Protein AF-C8VLV1-F1 (afdb_monomer_lite)

Organism: Emericella nidulans (strain FGSC A4 / ATCC 38163 / CBS 112.46 / NRRL 194 / M139) (NCBI:txid227321)

InterPro domains:
  IPR006329 AMP deaminase [PF19326] (8-286)
  IPR006329 AMP deaminase [PTHR11359] (10-286)
  IPR032466 Metal-dependent hydrolase [SSF51556] (6-286)

Foldseek 3Di:
DDPPVVVVVVVVVVVVLVVLVVVLVVVVVVVCVLVLVDPVSPLVPDPPDDDPPDDADDPDDPCPPVVVVPDDPPDPQPHDDDPDDPCPSDDVVVCPPPDDDAQKDWDQDPQRDIFIDRHPVVVVVVNGPGDDDGPVRVVVSVVSVVCSCPPPVSVVVVVVVVVVVVVVVVVVCVVCVVVVVVVCVVDPQPDPVNDDDDDPDDDPLLPDDLVRVLVVLLVCCVPFQQCFQDQDPNDTDGNVRVCVVVVHDNVNDDSVQQQLDDDPVCVVPVVVNVCSSCGNSDVSSD

Radius of gyration: 29.31 Å; chains: 1; bounding box: 76×67×79 Å

Sequence (286 aa):
MNLNSDGDTVTSELNAICRKIRDLLGLRANYIQLSLQTLEDNPINRPEWRIYPPPPEPAWGDDKETARMNEDPGTDQRRRKMGENIGEDFHLEECMPLPGESDWVFKLDESSVYQVYKNSSDVDREEPVVKIPSLRDFYMDLDAVIDVSTDGPAKSFSFKRLSYLEGKFQLYSLLNEYQEIADSKKVPHRDFYNVRKVDTHVHHSACMNQKHLLRFIKSKMKKSPDEVVLFRDGKHLTLREVFESINLTAYDLSIDTLDMHAHTDSFHRFDKFNLKYNPVGESRLR

pLDDT: mean 81.28, std 14.35, range [39.62, 98.25]

Structure (mmCIF, N/CA/C/O backbone):
data_AF-C8VLV1-F1
#
_entry.id   AF-C8VLV1-F1
#
loop_
_atom_site.group_PDB
_atom_site.id
_atom_site.type_symbol
_atom_site.label_atom_id
_atom_site.label_alt_id
_atom_site.label_comp_id
_atom_site.label_asym_id
_atom_site.label_entity_id
_atom_site.label_seq_id
_atom_site.pdbx_PDB_ins_code
_atom_site.Cartn_x
_atom_site.Cartn_y
_atom_site.Cartn_z
_atom_site.occupancy
_atom_site.B_iso_or_equiv
_atom_site.auth_seq_id
_atom_site.auth_comp_id
_atom_site.auth_asym_id
_atom_site.auth_atom_id
_atom_site.pdbx_PDB_model_num
ATOM 1 N N . MET A 1 1 ? 36.900 11.031 -39.624 1.00 39.62 1 MET A N 1
ATOM 2 C CA . MET A 1 1 ? 36.924 10.244 -38.372 1.00 39.62 1 MET A CA 1
ATOM 3 C C . MET A 1 1 ? 35.488 10.044 -37.923 1.00 39.62 1 MET A C 1
ATOM 5 O O . MET A 1 1 ? 34.710 10.985 -38.002 1.00 39.62 1 MET A O 1
ATOM 9 N N . ASN A 1 2 ? 35.150 8.797 -37.604 1.00 41.59 2 ASN A N 1
ATOM 10 C CA . ASN A 1 2 ? 33.810 8.244 -37.390 1.00 41.59 2 ASN A CA 1
ATOM 11 C C . ASN A 1 2 ? 32.967 9.017 -36.362 1.00 41.59 2 ASN A C 1
ATOM 13 O O . ASN A 1 2 ? 33.210 8.886 -35.171 1.00 41.59 2 ASN A O 1
ATOM 17 N N . LEU A 1 3 ? 31.956 9.766 -36.811 1.00 47.75 3 LEU A N 1
ATOM 18 C CA . LEU A 1 3 ? 30.898 10.309 -35.938 1.00 47.75 3 LEU A CA 1
ATOM 19 C C . LEU A 1 3 ? 29.549 9.593 -36.127 1.00 47.75 3 LEU A C 1
ATOM 21 O O . LEU A 1 3 ? 28.717 9.624 -35.230 1.00 47.75 3 LEU A O 1
ATOM 25 N N . ASN A 1 4 ? 29.342 8.902 -37.255 1.00 50.69 4 ASN A N 1
ATOM 26 C CA . ASN A 1 4 ? 28.064 8.239 -37.543 1.00 50.69 4 ASN A CA 1
ATOM 27 C C . ASN A 1 4 ? 27.950 6.830 -36.946 1.00 50.69 4 ASN A C 1
ATOM 29 O O . ASN A 1 4 ? 26.845 6.410 -36.633 1.00 50.69 4 ASN A O 1
ATOM 33 N N . SER A 1 5 ? 29.057 6.103 -36.749 1.00 55.25 5 SER A N 1
ATOM 34 C CA . SER A 1 5 ? 28.986 4.740 -36.199 1.00 55.25 5 SER A CA 1
ATOM 35 C C . SER A 1 5 ? 28.640 4.716 -34.709 1.00 55.25 5 SER A C 1
ATOM 37 O O . SER A 1 5 ? 27.999 3.774 -34.268 1.00 55.25 5 SER A O 1
ATOM 39 N N . ASP A 1 6 ? 29.047 5.743 -33.954 1.00 56.00 6 ASP A N 1
ATOM 40 C CA . ASP A 1 6 ? 28.870 5.821 -32.495 1.00 56.00 6 ASP A CA 1
ATOM 41 C C . ASP A 1 6 ? 27.433 6.200 -32.091 1.00 56.00 6 ASP A C 1
ATOM 43 O O . ASP A 1 6 ? 26.919 5.755 -31.066 1.00 56.00 6 ASP A O 1
ATOM 47 N N . GLY A 1 7 ? 26.749 6.999 -32.919 1.00 61.22 7 GLY A N 1
ATOM 48 C CA . GLY A 1 7 ? 25.343 7.355 -32.705 1.00 61.22 7 GLY A CA 1
ATOM 49 C C . GLY A 1 7 ? 24.397 6.164 -32.880 1.00 61.22 7 GLY A C 1
ATOM 50 O O . GLY A 1 7 ? 23.436 6.020 -32.119 1.00 61.22 7 GLY A O 1
ATOM 51 N N . ASP A 1 8 ? 24.696 5.279 -33.832 1.00 65.50 8 ASP A N 1
ATOM 52 C CA . ASP A 1 8 ? 23.902 4.076 -34.095 1.00 65.50 8 ASP A CA 1
ATOM 53 C C . ASP A 1 8 ? 24.071 3.024 -32.990 1.00 65.50 8 ASP A C 1
ATOM 55 O O . ASP A 1 8 ? 23.078 2.436 -32.549 1.00 65.50 8 ASP A O 1
ATOM 59 N N . THR A 1 9 ? 25.286 2.832 -32.460 1.00 66.75 9 THR A N 1
ATOM 60 C CA . THR A 1 9 ? 25.532 1.944 -31.309 1.00 66.75 9 THR A CA 1
ATOM 61 C C . THR A 1 9 ? 24.824 2.439 -30.055 1.00 66.75 9 THR A C 1
ATOM 63 O O . THR A 1 9 ? 24.077 1.669 -29.450 1.00 66.75 9 THR A O 1
ATOM 66 N N . VAL A 1 10 ? 24.944 3.725 -29.709 1.00 71.31 10 VAL A N 1
ATOM 67 C CA . VAL A 1 10 ? 24.242 4.309 -28.548 1.00 71.31 10 VAL A CA 1
ATOM 68 C C . VAL A 1 10 ? 22.723 4.168 -28.689 1.00 71.31 10 VAL A C 1
ATOM 70 O O . VAL A 1 10 ? 22.030 3.797 -27.740 1.00 71.31 10 VAL A O 1
ATOM 73 N N . THR A 1 11 ? 22.184 4.400 -29.887 1.00 79.44 11 THR A N 1
ATOM 74 C CA . THR A 1 11 ? 20.747 4.243 -30.152 1.00 79.44 11 THR A CA 1
ATOM 75 C C . THR A 1 11 ? 20.313 2.776 -30.057 1.00 79.44 11 THR A C 1
ATOM 77 O O . THR A 1 11 ? 19.218 2.480 -29.574 1.00 79.44 11 THR A O 1
ATOM 80 N N . SER A 1 12 ? 21.164 1.834 -30.468 1.00 82.69 12 SER A N 1
ATOM 81 C CA . SER A 1 12 ? 20.889 0.397 -30.362 1.00 82.69 12 SER A CA 1
ATOM 82 C C . SER A 1 12 ? 20.871 -0.103 -28.910 1.00 82.69 12 SER A C 1
ATOM 84 O O . SER A 1 12 ? 19.948 -0.827 -28.531 1.00 82.69 12 SER A O 1
ATOM 86 N N . GLU A 1 13 ? 21.806 0.354 -28.071 1.00 83.62 13 GLU A N 1
ATOM 87 C CA . GLU A 1 13 ? 21.867 0.016 -26.644 1.00 83.62 13 GLU A CA 1
ATOM 88 C C . GLU A 1 13 ? 20.659 0.575 -25.886 1.00 83.62 13 GLU A C 1
ATOM 90 O O . GLU A 1 13 ? 20.007 -0.135 -25.118 1.00 83.62 13 GLU A O 1
ATOM 95 N N . LEU A 1 14 ? 20.289 1.828 -26.163 1.00 87.44 14 LEU A N 1
ATOM 96 C CA . LEU A 1 14 ? 19.094 2.448 -25.590 1.00 87.44 14 LEU A CA 1
ATOM 97 C C . LEU A 1 14 ? 17.817 1.713 -25.997 1.00 87.44 14 LEU A C 1
ATOM 99 O O . LEU A 1 14 ? 16.938 1.490 -25.162 1.00 87.44 14 LEU A O 1
ATOM 103 N N . ASN A 1 15 ? 17.718 1.295 -27.260 1.00 90.44 15 ASN A N 1
ATOM 104 C CA . ASN A 1 15 ? 16.594 0.495 -27.733 1.00 90.44 15 ASN A CA 1
ATOM 105 C C . ASN A 1 15 ? 16.522 -0.859 -27.020 1.00 90.44 15 ASN A C 1
ATOM 107 O O . ASN A 1 15 ? 15.424 -1.299 -26.682 1.00 90.44 15 ASN A O 1
ATOM 111 N N . ALA A 1 16 ? 17.661 -1.504 -26.758 1.00 90.88 16 ALA A N 1
ATOM 112 C CA . ALA A 1 16 ? 17.704 -2.751 -26.002 1.00 90.88 16 ALA A CA 1
ATOM 113 C C . ALA A 1 16 ? 17.211 -2.553 -24.558 1.00 90.88 16 ALA A C 1
ATOM 115 O O . ALA A 1 16 ? 16.345 -3.300 -24.105 1.00 90.88 16 ALA A O 1
ATOM 116 N N . ILE A 1 17 ? 17.677 -1.506 -23.868 1.00 91.62 17 ILE A N 1
ATOM 117 C CA . ILE A 1 17 ? 17.224 -1.166 -22.507 1.00 91.62 17 ILE A CA 1
ATOM 118 C C . ILE A 1 17 ? 15.715 -0.880 -22.490 1.00 91.62 17 ILE A C 1
ATOM 120 O O . ILE A 1 17 ? 14.987 -1.415 -21.656 1.00 91.62 17 ILE A O 1
ATOM 124 N N . CYS A 1 18 ? 15.215 -0.078 -23.435 1.00 92.19 18 CYS A N 1
ATOM 125 C CA . CYS A 1 18 ? 13.791 0.254 -23.514 1.00 92.19 18 CYS A CA 1
ATOM 126 C C . CYS A 1 18 ? 12.910 -0.975 -23.774 1.00 92.19 18 CYS A C 1
ATOM 128 O O . CYS A 1 18 ? 11.802 -1.043 -23.242 1.00 92.19 18 CYS A O 1
ATOM 130 N N . ARG A 1 19 ? 13.381 -1.939 -24.579 1.00 93.75 19 ARG A N 1
ATOM 131 C CA . ARG A 1 19 ? 12.672 -3.210 -24.801 1.00 93.75 19 ARG A CA 1
ATOM 132 C C . ARG A 1 19 ? 12.595 -4.024 -23.514 1.00 93.75 19 ARG A C 1
ATOM 134 O O . ARG A 1 19 ? 11.486 -4.329 -23.101 1.00 93.75 19 ARG A O 1
ATOM 141 N N . LYS A 1 20 ? 13.721 -4.229 -22.817 1.00 93.31 20 LYS A N 1
ATOM 142 C CA . LYS A 1 20 ? 13.748 -4.924 -21.515 1.00 93.31 20 LYS A CA 1
ATOM 143 C C . LYS A 1 20 ? 12.740 -4.323 -20.524 1.00 93.31 20 LYS A C 1
ATOM 145 O O . LYS A 1 20 ? 11.952 -5.044 -19.926 1.00 93.31 20 LYS A O 1
ATOM 150 N N . ILE A 1 21 ? 12.717 -2.993 -20.383 1.00 93.44 21 ILE A N 1
ATOM 151 C CA . ILE A 1 21 ? 11.770 -2.305 -19.484 1.00 93.44 21 ILE A CA 1
ATOM 152 C C . ILE A 1 21 ? 10.319 -2.511 -19.939 1.00 93.44 21 ILE A C 1
ATOM 154 O O . ILE A 1 21 ? 9.441 -2.726 -19.107 1.00 93.44 21 ILE A O 1
ATOM 158 N N . ARG A 1 22 ? 10.045 -2.450 -21.248 1.00 95.25 22 ARG A N 1
ATOM 159 C CA . ARG A 1 22 ? 8.702 -2.694 -21.792 1.00 95.25 22 ARG A CA 1
ATOM 160 C C . ARG A 1 22 ? 8.227 -4.114 -21.500 1.00 95.25 22 ARG A C 1
ATOM 162 O O . ARG A 1 22 ? 7.073 -4.279 -21.119 1.00 95.25 22 ARG A O 1
ATOM 169 N N . ASP A 1 23 ? 9.107 -5.096 -21.641 1.00 95.19 23 ASP A N 1
ATOM 170 C CA . ASP A 1 23 ? 8.789 -6.495 -21.371 1.00 95.19 23 ASP A CA 1
ATOM 171 C C . ASP A 1 23 ? 8.445 -6.686 -19.884 1.00 95.19 23 ASP A C 1
ATOM 173 O O . ASP A 1 23 ? 7.420 -7.285 -19.567 1.00 95.19 23 ASP A O 1
ATOM 177 N N . LEU A 1 24 ? 9.197 -6.056 -18.968 1.00 95.69 24 LEU A N 1
ATOM 178 C CA . LEU A 1 24 ? 8.873 -6.053 -17.533 1.00 95.69 24 LEU A CA 1
ATOM 179 C C . LEU A 1 24 ? 7.562 -5.326 -17.196 1.00 95.69 24 LEU A C 1
ATOM 181 O O . LEU A 1 24 ? 6.838 -5.731 -16.287 1.00 95.69 24 LEU A O 1
ATOM 185 N N . LEU A 1 25 ? 7.228 -4.248 -17.911 1.00 95.75 25 LEU A N 1
ATOM 186 C CA . LEU A 1 25 ? 5.934 -3.579 -17.749 1.00 95.75 25 LEU A CA 1
ATOM 187 C C . LEU A 1 25 ? 4.780 -4.470 -18.223 1.00 95.75 25 LEU A C 1
ATOM 189 O O . LEU A 1 25 ? 3.741 -4.505 -17.564 1.00 95.75 25 LEU A O 1
ATOM 193 N N . GLY A 1 26 ? 4.973 -5.203 -19.323 1.00 96.00 26 GLY A N 1
ATOM 194 C CA . GLY A 1 26 ? 4.025 -6.208 -19.804 1.00 96.00 26 GLY A CA 1
ATOM 195 C C . GLY A 1 26 ? 3.845 -7.341 -18.796 1.00 96.00 26 GLY A C 1
ATOM 196 O O . GLY A 1 26 ? 2.718 -7.683 -18.453 1.00 96.00 26 GLY A O 1
ATOM 197 N N . LEU A 1 27 ? 4.949 -7.840 -18.237 1.00 95.00 27 LEU A N 1
ATOM 198 C CA . LEU A 1 27 ? 4.942 -8.834 -17.168 1.00 95.00 27 LEU A CA 1
ATOM 199 C C . LEU A 1 27 ? 4.119 -8.353 -15.966 1.00 95.00 27 LEU A C 1
ATOM 201 O O . LEU A 1 27 ? 3.174 -9.021 -15.551 1.00 95.00 27 LEU A O 1
ATOM 205 N N . ARG A 1 28 ? 4.402 -7.148 -15.455 1.00 94.75 28 ARG A N 1
ATOM 206 C CA . ARG A 1 28 ? 3.633 -6.543 -14.357 1.00 94.75 28 ARG A CA 1
ATOM 207 C C . ARG A 1 28 ? 2.145 -6.430 -14.697 1.00 94.75 28 ARG A C 1
ATOM 209 O O . ARG A 1 28 ? 1.310 -6.722 -13.844 1.00 94.75 28 ARG A O 1
ATOM 216 N N . ALA A 1 29 ? 1.809 -5.988 -15.908 1.00 93.94 29 ALA A N 1
ATOM 217 C CA . ALA A 1 29 ? 0.422 -5.850 -16.341 1.00 93.94 29 ALA A CA 1
ATOM 218 C C . ALA A 1 29 ? -0.308 -7.202 -16.344 1.00 93.94 29 ALA A C 1
ATOM 220 O O . ALA A 1 29 ? -1.422 -7.278 -15.832 1.00 93.94 29 ALA A O 1
ATOM 221 N N . ASN A 1 30 ? 0.345 -8.267 -16.819 1.00 92.94 30 ASN A N 1
ATOM 222 C CA . ASN A 1 30 ? -0.218 -9.617 -16.822 1.00 92.94 30 ASN A CA 1
ATOM 223 C C . ASN A 1 30 ? -0.549 -10.101 -15.402 1.00 92.94 30 ASN A C 1
ATOM 225 O O . ASN A 1 30 ? -1.653 -10.583 -15.169 1.00 92.94 30 ASN A O 1
ATOM 229 N N . TYR A 1 31 ? 0.361 -9.926 -14.435 1.00 93.50 31 TYR A N 1
ATOM 230 C CA . TYR A 1 31 ? 0.108 -10.314 -13.037 1.00 93.50 31 TYR A CA 1
ATOM 231 C C . TYR A 1 31 ? -1.008 -9.486 -12.381 1.00 93.50 31 TYR A C 1
ATOM 233 O O . TYR A 1 31 ? -1.834 -10.028 -11.645 1.00 93.50 31 TYR A O 1
ATOM 241 N N . ILE A 1 32 ? -1.068 -8.179 -12.654 1.00 92.94 32 ILE A N 1
ATOM 242 C CA . ILE A 1 32 ? -2.132 -7.298 -12.140 1.00 92.94 32 ILE A CA 1
ATOM 243 C C . ILE A 1 32 ? -3.491 -7.698 -12.711 1.00 92.94 32 ILE A C 1
ATOM 245 O O . ILE A 1 32 ? -4.468 -7.766 -11.972 1.00 92.94 32 ILE A O 1
ATOM 249 N N . GLN A 1 33 ? -3.553 -7.994 -14.009 1.00 91.31 33 GLN A N 1
ATOM 250 C CA . GLN A 1 33 ? -4.780 -8.436 -14.660 1.00 91.31 33 GLN A CA 1
ATOM 251 C C . GLN A 1 33 ? -5.226 -9.807 -14.141 1.00 91.31 33 GLN A C 1
ATOM 253 O O . GLN A 1 33 ? -6.401 -10.002 -13.851 1.00 91.31 33 GLN A O 1
ATOM 258 N N . LEU A 1 34 ? -4.289 -10.743 -13.974 1.00 90.75 34 LEU A N 1
ATOM 259 C CA . LEU A 1 34 ? -4.575 -12.071 -13.435 1.00 90.75 34 LEU A CA 1
ATOM 260 C C . LEU A 1 34 ? -5.144 -12.009 -12.009 1.00 90.75 34 LEU A C 1
ATOM 262 O O . LEU A 1 34 ? -6.037 -12.776 -11.664 1.00 90.75 34 LEU A O 1
ATOM 266 N N . SER A 1 35 ? -4.629 -11.093 -11.187 1.00 89.56 35 SER A N 1
ATOM 267 C CA . SER A 1 35 ? -5.062 -10.900 -9.797 1.00 89.56 35 SER A CA 1
ATOM 268 C C . SER A 1 35 ? -6.255 -9.951 -9.639 1.00 89.56 35 SER A C 1
ATOM 270 O O . SER A 1 35 ? -6.624 -9.642 -8.507 1.00 89.56 35 SER A O 1
ATOM 272 N N . LEU A 1 36 ? -6.864 -9.508 -10.748 1.00 88.88 36 LEU A N 1
ATOM 273 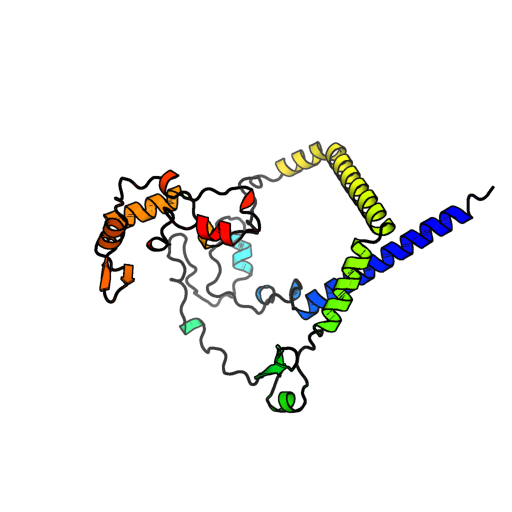C CA . LEU A 1 36 ? -8.004 -8.586 -10.767 1.00 88.88 36 LEU A CA 1
ATOM 274 C C . LEU A 1 36 ? -7.736 -7.283 -9.990 1.00 88.88 36 LEU A C 1
ATOM 276 O O . LEU A 1 36 ? -8.581 -6.777 -9.253 1.00 88.88 36 LEU A O 1
ATOM 280 N N . GLN A 1 37 ? -6.519 -6.753 -10.122 1.00 88.50 37 GLN A N 1
ATOM 281 C CA . GLN A 1 37 ? -6.080 -5.513 -9.476 1.00 88.50 37 GLN A CA 1
ATOM 282 C C . GLN A 1 37 ? -6.138 -4.306 -10.424 1.00 88.50 37 GLN A C 1
ATOM 284 O O . GLN A 1 37 ? -5.479 -3.289 -10.180 1.00 88.50 37 GLN A O 1
ATOM 289 N N . THR A 1 38 ? -6.882 -4.398 -11.530 1.00 86.94 38 THR A N 1
ATOM 290 C CA . THR A 1 38 ? -7.099 -3.244 -12.407 1.00 86.94 38 THR A CA 1
ATOM 291 C C . THR A 1 38 ? -8.186 -2.327 -11.841 1.00 86.94 38 THR A C 1
ATOM 293 O O . THR A 1 38 ? -8.955 -2.699 -10.955 1.00 86.94 38 THR A O 1
ATOM 296 N N . LEU A 1 39 ? -8.249 -1.091 -12.344 1.00 80.62 39 LEU A N 1
ATOM 297 C CA . LEU A 1 39 ? -9.235 -0.106 -11.889 1.00 80.62 39 LEU A CA 1
ATOM 298 C C . LEU A 1 39 ? -10.683 -0.575 -12.132 1.00 80.62 39 LEU A C 1
ATOM 300 O O . LEU A 1 39 ? -11.563 -0.289 -11.322 1.00 80.62 39 LEU A O 1
ATOM 304 N N . GLU A 1 40 ? -10.909 -1.319 -13.214 1.00 83.00 40 GLU A N 1
ATOM 305 C CA . GLU A 1 40 ? -12.233 -1.784 -13.652 1.00 83.00 40 GLU A CA 1
ATOM 306 C C . GLU A 1 40 ? -12.698 -3.053 -12.921 1.00 83.00 40 GLU A C 1
ATOM 308 O O . GLU A 1 40 ? -13.884 -3.392 -12.928 1.00 83.00 40 GLU A O 1
ATOM 313 N N . ASP A 1 41 ? -11.775 -3.760 -12.266 1.00 85.62 41 ASP A N 1
ATOM 314 C CA . ASP A 1 41 ? -12.084 -5.008 -11.569 1.00 85.62 41 ASP A CA 1
ATOM 315 C C . ASP A 1 41 ? -12.779 -4.776 -10.229 1.00 85.62 41 ASP A C 1
ATOM 317 O O . ASP A 1 41 ? -13.472 -5.669 -9.739 1.00 85.62 41 ASP A O 1
ATOM 321 N N . ASN A 1 42 ? -12.626 -3.585 -9.639 1.00 83.88 42 ASN A N 1
ATOM 322 C CA . ASN A 1 42 ? -13.247 -3.264 -8.363 1.00 83.88 42 ASN A CA 1
ATOM 323 C C . ASN A 1 42 ? -14.780 -3.250 -8.517 1.00 83.88 42 ASN A C 1
ATOM 325 O O . ASN A 1 42 ? -15.309 -2.356 -9.185 1.00 83.88 42 ASN A O 1
ATOM 329 N N . PRO A 1 43 ? -15.517 -4.186 -7.884 1.00 82.12 43 PRO A N 1
ATOM 330 C CA . PRO A 1 43 ? -16.960 -4.296 -8.067 1.00 82.12 43 PRO A CA 1
ATOM 331 C C . PRO A 1 43 ? -17.707 -3.010 -7.712 1.00 82.12 43 PRO A C 1
ATOM 333 O O . PRO A 1 43 ? -18.708 -2.715 -8.353 1.00 82.12 43 PRO A O 1
ATOM 336 N N . ILE A 1 44 ? -17.181 -2.204 -6.777 1.00 80.44 44 ILE A N 1
ATOM 337 C CA . ILE A 1 44 ? -17.772 -0.916 -6.379 1.00 80.44 44 ILE A CA 1
ATOM 338 C C . ILE A 1 44 ? -17.859 0.096 -7.528 1.00 80.44 44 ILE A C 1
ATOM 340 O O . ILE A 1 44 ? -18.685 1.001 -7.486 1.00 80.44 44 ILE A O 1
ATOM 344 N N . ASN A 1 45 ? -17.003 -0.042 -8.544 1.00 80.38 45 ASN A N 1
ATOM 345 C CA . ASN A 1 45 ? -16.972 0.858 -9.692 1.00 80.38 45 ASN A CA 1
ATOM 346 C C . ASN A 1 45 ? -18.035 0.489 -10.738 1.00 80.38 45 ASN A C 1
ATOM 348 O O . ASN A 1 45 ? -18.244 1.240 -11.690 1.00 80.38 45 ASN A O 1
ATOM 352 N N . ARG A 1 46 ? -18.718 -0.655 -10.585 1.00 83.38 46 ARG A N 1
ATOM 353 C CA . ARG A 1 46 ? -19.785 -1.074 -11.496 1.00 83.38 46 ARG A CA 1
ATOM 354 C C . ARG A 1 46 ? -21.077 -0.331 -11.148 1.00 83.38 46 ARG A C 1
ATOM 356 O O . ARG A 1 46 ? -21.448 -0.300 -9.978 1.00 83.38 46 ARG A O 1
ATOM 363 N N . PRO A 1 47 ? -21.818 0.194 -12.140 1.00 80.31 47 PRO A N 1
ATOM 364 C CA . PRO A 1 47 ? -23.056 0.938 -11.888 1.00 80.31 47 PRO A CA 1
ATOM 365 C C . PRO A 1 47 ? -24.147 0.080 -11.230 1.00 80.31 47 PRO A C 1
ATOM 367 O O . PRO A 1 47 ? -25.023 0.604 -10.554 1.00 80.31 47 PRO A O 1
ATOM 370 N N . GLU A 1 48 ? -24.078 -1.240 -11.404 1.00 83.75 48 GLU A N 1
ATOM 371 C CA . GLU A 1 48 ? -25.007 -2.206 -10.810 1.00 83.75 48 GLU A CA 1
ATOM 372 C C . GLU A 1 48 ? -24.696 -2.513 -9.334 1.00 83.75 48 GLU A C 1
ATOM 374 O O . GLU A 1 48 ? -25.505 -3.132 -8.641 1.00 83.75 48 GLU A O 1
ATOM 379 N N . TRP A 1 49 ? -23.525 -2.106 -8.827 1.00 82.75 49 TRP A N 1
ATOM 380 C CA . TRP A 1 49 ? -23.121 -2.391 -7.456 1.00 82.75 49 TRP A CA 1
ATOM 381 C C . TRP A 1 49 ? -23.808 -1.446 -6.472 1.00 82.75 49 TRP A C 1
ATOM 383 O O . TRP A 1 49 ? -23.400 -0.302 -6.260 1.00 82.75 49 TRP A O 1
ATOM 393 N N . ARG A 1 50 ? -24.861 -1.944 -5.825 1.00 80.25 50 ARG A N 1
ATOM 394 C CA . ARG A 1 50 ? -25.599 -1.193 -4.810 1.00 80.25 50 ARG A CA 1
ATOM 395 C C . ARG A 1 50 ? -24.810 -1.132 -3.500 1.00 80.25 50 ARG A C 1
ATOM 397 O O . ARG A 1 50 ? -24.628 -2.142 -2.826 1.00 80.25 50 ARG A O 1
ATOM 404 N N . ILE A 1 51 ? -24.383 0.068 -3.108 1.00 82.56 51 ILE A N 1
ATOM 405 C CA . ILE A 1 51 ? -23.791 0.315 -1.786 1.00 82.56 51 ILE A CA 1
ATOM 406 C C . ILE A 1 51 ? -24.926 0.432 -0.762 1.00 82.56 51 ILE A C 1
ATOM 408 O O . ILE A 1 51 ? -25.737 1.355 -0.843 1.00 82.56 51 ILE A O 1
ATOM 412 N N . TYR A 1 52 ? -24.982 -0.504 0.187 1.00 80.62 52 TYR A N 1
ATOM 413 C CA . TYR A 1 52 ? -25.951 -0.509 1.282 1.00 80.62 52 TYR A CA 1
ATOM 414 C C . TYR A 1 52 ? -25.252 -0.729 2.638 1.00 80.62 52 TYR A C 1
ATOM 416 O O . TYR A 1 52 ? -24.430 -1.644 2.743 1.00 80.62 52 TYR A O 1
ATOM 424 N N . PRO A 1 53 ? -25.583 0.057 3.679 1.00 81.81 53 PRO A N 1
ATOM 425 C CA . PRO A 1 53 ? -26.424 1.259 3.647 1.00 81.81 53 PRO A CA 1
ATOM 426 C C . PRO A 1 53 ? -25.828 2.360 2.752 1.00 81.81 53 PRO A C 1
ATOM 428 O O . PRO A 1 53 ? -24.621 2.344 2.484 1.00 81.81 53 PRO A O 1
ATOM 431 N N . PRO A 1 54 ? -26.645 3.296 2.235 1.00 76.44 54 PRO A N 1
ATOM 432 C CA . PRO A 1 54 ? -26.132 4.379 1.406 1.00 76.44 54 PRO A CA 1
ATOM 433 C C . PRO A 1 54 ? -25.097 5.208 2.183 1.00 76.44 54 PRO A C 1
ATOM 435 O O . PRO A 1 54 ? -25.241 5.404 3.394 1.00 76.44 54 PRO A O 1
ATOM 438 N N . PRO A 1 55 ? -24.050 5.727 1.513 1.00 73.62 55 PRO A N 1
ATOM 439 C CA . PRO A 1 55 ? -23.066 6.565 2.180 1.00 73.62 55 PRO A CA 1
ATOM 440 C C . PRO A 1 55 ? -23.746 7.796 2.806 1.00 73.62 55 PRO A C 1
ATOM 442 O O . PRO A 1 55 ? -24.735 8.301 2.263 1.00 73.62 55 PRO A O 1
ATOM 445 N N . PRO A 1 56 ? -23.224 8.308 3.937 1.00 68.81 5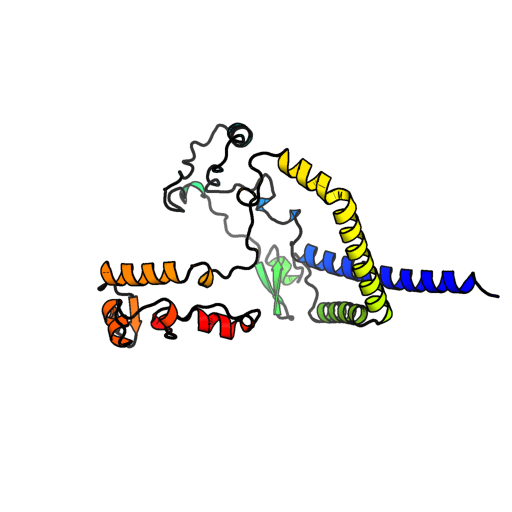6 PRO A N 1
ATOM 446 C CA . PRO A 1 56 ? -23.788 9.489 4.575 1.00 68.81 56 PRO A CA 1
ATOM 447 C C . PRO A 1 56 ? -23.724 10.687 3.628 1.00 68.81 56 PRO A C 1
ATOM 449 O O . PRO A 1 56 ? -22.811 10.786 2.801 1.00 68.81 56 PRO A O 1
ATOM 452 N N . GLU A 1 57 ? -24.663 11.622 3.789 1.00 67.31 57 GLU A N 1
ATOM 453 C CA . GLU A 1 57 ? -24.660 12.845 2.991 1.00 67.31 57 GLU A CA 1
ATOM 454 C C . GLU A 1 57 ? -23.297 13.545 3.105 1.00 67.31 57 GLU A C 1
ATOM 456 O O . GLU A 1 57 ? -22.786 13.739 4.219 1.00 67.31 57 GLU A O 1
ATOM 461 N N . PRO A 1 58 ? -22.676 13.923 1.972 1.00 64.81 58 PRO A N 1
ATOM 462 C CA . PRO A 1 58 ? -21.466 14.718 2.006 1.00 64.81 58 PRO A CA 1
ATOM 463 C C . PRO A 1 58 ? -21.700 15.970 2.855 1.00 64.81 58 PRO A C 1
ATOM 465 O O . PRO A 1 58 ? -22.638 16.726 2.625 1.00 64.81 58 PRO A O 1
ATOM 468 N N . ALA A 1 59 ? -20.816 16.225 3.820 1.00 56.22 59 ALA A N 1
ATOM 469 C CA . ALA A 1 59 ? -20.927 17.372 4.728 1.00 56.22 59 ALA A CA 1
ATOM 470 C C . ALA A 1 59 ? -20.757 18.753 4.044 1.00 56.22 59 ALA A C 1
ATOM 472 O O . ALA A 1 59 ? -20.734 19.774 4.726 1.00 56.22 59 ALA A O 1
ATOM 473 N N . TRP A 1 60 ? -20.630 18.798 2.714 1.00 63.44 60 TRP A N 1
ATOM 474 C CA . TRP A 1 60 ? -20.360 19.994 1.918 1.00 63.44 60 TRP A CA 1
ATOM 475 C C . TRP A 1 60 ? -21.445 20.137 0.834 1.00 63.44 60 TRP A C 1
ATOM 477 O O . TRP A 1 60 ? -21.628 19.216 0.043 1.00 63.44 60 TRP A O 1
ATOM 487 N N . GLY A 1 61 ? -22.164 21.265 0.803 1.00 48.41 61 GLY A N 1
ATOM 488 C CA . GLY A 1 61 ? -23.002 21.690 -0.338 1.00 48.41 61 GLY A CA 1
ATOM 489 C C . GLY A 1 61 ? -22.184 22.634 -1.225 1.00 48.41 61 GLY A C 1
ATOM 490 O O . GLY A 1 61 ? -21.381 23.386 -0.683 1.00 48.41 61 GLY A O 1
ATOM 491 N N . ASP A 1 62 ? -22.217 22.550 -2.556 1.00 47.84 62 ASP A N 1
ATOM 492 C CA . ASP A 1 62 ? -23.393 22.698 -3.434 1.00 47.84 62 ASP A CA 1
ATOM 493 C C . ASP A 1 62 ? -23.878 21.435 -4.182 1.00 47.84 62 ASP A C 1
ATOM 495 O O . ASP A 1 62 ? -24.866 21.489 -4.907 1.00 47.84 62 ASP A O 1
ATOM 499 N N . ASP A 1 63 ? -23.283 20.262 -3.949 1.00 48.25 63 ASP A N 1
ATOM 500 C CA . ASP A 1 63 ? -23.691 18.991 -4.586 1.00 48.25 63 ASP A CA 1
ATOM 501 C C . ASP A 1 63 ? -24.969 18.359 -3.981 1.00 48.25 63 ASP A C 1
ATOM 503 O O . ASP A 1 63 ? -25.225 17.159 -4.101 1.00 48.25 63 ASP A O 1
ATOM 507 N N . LYS A 1 64 ? -25.821 19.160 -3.324 1.00 49.94 64 LYS A N 1
ATOM 508 C CA . LYS A 1 64 ? -27.149 18.690 -2.886 1.00 49.94 64 LYS A CA 1
ATOM 509 C C . LYS A 1 64 ? -28.056 18.371 -4.075 1.00 49.94 64 LYS A C 1
ATOM 511 O O . LYS A 1 64 ? -28.977 17.578 -3.921 1.00 49.94 64 LYS A O 1
ATOM 516 N N . GLU A 1 65 ? -27.813 18.977 -5.236 1.00 47.53 65 GLU A N 1
ATOM 517 C CA . GLU A 1 65 ? -28.582 18.722 -6.460 1.00 47.53 65 GLU A CA 1
ATOM 518 C C . GLU A 1 65 ? -28.032 17.539 -7.268 1.00 47.53 65 GLU A C 1
ATOM 520 O O . GLU A 1 65 ? -28.805 16.695 -7.707 1.00 47.53 65 GLU A O 1
ATOM 525 N N . THR A 1 66 ? -26.712 17.390 -7.390 1.00 46.25 66 THR A N 1
ATOM 526 C CA . THR A 1 66 ? -26.062 1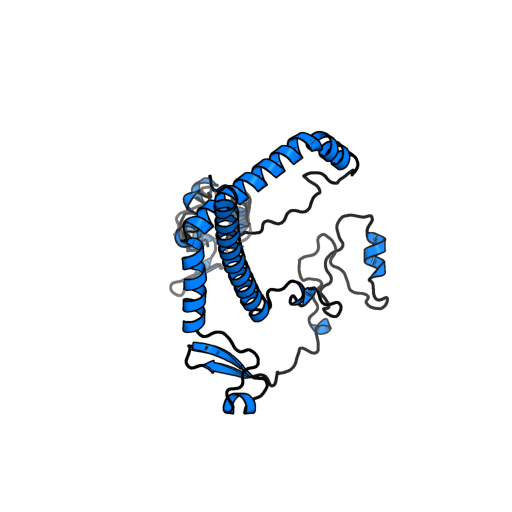6.247 -8.066 1.00 46.25 66 THR A CA 1
ATOM 527 C C . THR A 1 66 ? -26.237 14.937 -7.299 1.00 46.25 66 THR A C 1
ATOM 529 O O . THR A 1 66 ? -26.459 13.901 -7.924 1.00 46.25 66 THR A O 1
ATOM 532 N N . ALA A 1 67 ? -26.229 14.966 -5.960 1.00 46.53 67 ALA A N 1
ATOM 533 C CA . ALA A 1 67 ? -26.590 13.802 -5.148 1.00 46.53 67 ALA A CA 1
ATOM 534 C C . ALA A 1 67 ? -28.060 13.384 -5.341 1.00 46.53 67 ALA A C 1
ATOM 536 O O . ALA A 1 67 ? -28.347 12.193 -5.301 1.00 46.53 67 ALA A O 1
ATOM 537 N N . ARG A 1 68 ? -28.964 14.341 -5.615 1.00 46.56 68 ARG A N 1
ATOM 538 C CA . ARG A 1 68 ? -30.384 14.091 -5.933 1.00 46.56 68 ARG A CA 1
ATOM 539 C C . ARG A 1 68 ? -30.619 13.591 -7.360 1.00 46.56 68 ARG A C 1
ATOM 541 O O . ARG A 1 68 ? -31.597 12.899 -7.600 1.00 46.56 68 ARG A O 1
ATOM 548 N N . MET A 1 69 ? -29.750 13.920 -8.318 1.00 42.81 69 MET A N 1
ATOM 549 C CA . MET A 1 69 ? -29.914 13.492 -9.719 1.00 42.81 69 MET A CA 1
ATOM 550 C C . MET A 1 69 ? -29.615 12.005 -9.954 1.00 42.81 69 MET A C 1
ATOM 552 O O . MET A 1 69 ? -30.083 11.455 -10.945 1.00 42.81 69 MET A O 1
ATOM 556 N N . ASN A 1 70 ? -28.879 11.355 -9.047 1.00 45.00 70 ASN A N 1
ATOM 557 C CA . ASN A 1 70 ? -28.647 9.906 -9.061 1.00 45.00 70 ASN A CA 1
ATOM 558 C C . ASN A 1 70 ? -29.606 9.140 -8.125 1.00 45.00 70 ASN A C 1
ATOM 560 O O . ASN A 1 70 ? -29.373 7.965 -7.842 1.00 45.00 70 ASN A O 1
ATOM 564 N N . GLU A 1 71 ? -30.656 9.790 -7.607 1.00 45.03 71 GLU A N 1
ATOM 565 C CA . GLU A 1 71 ? -31.662 9.142 -6.761 1.00 45.03 71 GLU A CA 1
ATOM 566 C C . GLU A 1 71 ? -32.726 8.451 -7.618 1.00 45.03 71 GLU A C 1
ATOM 568 O O . GLU A 1 71 ? -33.421 9.083 -8.413 1.00 45.03 71 GLU A O 1
ATOM 573 N N . ASP A 1 72 ? -32.883 7.144 -7.411 1.00 44.28 72 ASP A N 1
ATOM 574 C CA . ASP A 1 72 ? -34.066 6.417 -7.855 1.00 44.28 72 ASP A CA 1
ATOM 575 C C . ASP A 1 72 ? -35.265 6.880 -6.988 1.00 44.28 72 ASP A C 1
ATOM 577 O O . ASP A 1 72 ? -35.160 6.830 -5.756 1.00 44.28 72 ASP A O 1
ATOM 581 N N . PRO A 1 73 ? -36.398 7.353 -7.550 1.00 40.41 73 PRO A N 1
ATOM 582 C CA . PRO A 1 73 ? -37.467 8.026 -6.790 1.00 40.41 73 PRO A CA 1
ATOM 583 C C . PRO A 1 73 ? -38.263 7.143 -5.807 1.00 40.41 73 PRO A C 1
ATOM 585 O O . PRO A 1 73 ? -39.318 7.562 -5.332 1.00 40.41 73 PRO A O 1
ATOM 588 N N . GLY A 1 74 ? -37.827 5.908 -5.545 1.00 45.19 74 GLY A N 1
ATOM 589 C CA . GLY A 1 74 ? -38.656 4.855 -4.952 1.00 45.19 74 GLY A CA 1
ATOM 590 C C . GLY A 1 74 ? -38.277 4.362 -3.555 1.00 45.19 74 GLY A C 1
ATOM 591 O O . GLY A 1 74 ? -39.058 3.610 -2.976 1.00 45.19 74 GLY A O 1
ATOM 592 N N . THR A 1 75 ? -37.127 4.733 -2.984 1.00 46.31 75 THR A N 1
ATOM 593 C CA . THR A 1 75 ? -36.679 4.147 -1.707 1.00 46.31 75 THR A CA 1
ATOM 594 C C . THR A 1 75 ? -36.553 5.188 -0.600 1.00 46.31 75 THR A C 1
ATOM 596 O O . THR A 1 75 ? -35.589 5.949 -0.560 1.00 46.31 75 THR A O 1
ATOM 599 N N . ASP A 1 76 ? -37.510 5.168 0.331 1.00 45.78 76 ASP A N 1
ATOM 600 C CA . ASP A 1 76 ? -37.549 5.919 1.598 1.00 45.78 76 ASP A CA 1
ATOM 601 C C . ASP A 1 76 ? -36.492 5.384 2.595 1.00 45.78 76 ASP A C 1
ATOM 603 O O . ASP A 1 76 ? -36.785 4.979 3.720 1.00 45.78 76 ASP A O 1
ATOM 607 N N . GLN A 1 77 ? -35.238 5.276 2.143 1.00 55.09 77 GLN A N 1
ATOM 608 C CA . GLN A 1 77 ? -34.135 4.753 2.942 1.00 55.09 77 GLN A CA 1
ATOM 609 C C . GLN A 1 77 ? -33.677 5.823 3.929 1.00 55.09 77 GLN A C 1
ATOM 611 O O . GLN A 1 77 ? -33.208 6.898 3.546 1.00 55.09 77 GLN A O 1
ATOM 616 N N . ARG A 1 78 ? -33.813 5.517 5.223 1.00 57.25 78 ARG A N 1
ATOM 617 C CA . ARG A 1 78 ? -33.332 6.340 6.336 1.00 57.25 78 ARG A CA 1
ATOM 618 C C . ARG A 1 78 ? -31.813 6.470 6.247 1.00 57.25 78 ARG A C 1
ATOM 620 O O . ARG A 1 78 ? -31.078 5.656 6.788 1.00 57.25 78 ARG A O 1
ATOM 627 N N . ARG A 1 79 ? -31.334 7.496 5.546 1.00 62.09 79 ARG A N 1
ATOM 628 C CA . ARG A 1 79 ? -29.909 7.839 5.515 1.00 62.09 79 ARG A CA 1
ATOM 629 C C . ARG A 1 79 ? -29.461 8.212 6.919 1.00 62.09 79 ARG A C 1
ATOM 631 O O . ARG A 1 79 ? -30.105 9.049 7.559 1.00 62.09 79 ARG A O 1
ATOM 638 N N . ARG A 1 80 ? -28.338 7.643 7.361 1.00 63.75 80 ARG A N 1
ATOM 639 C CA . ARG A 1 80 ? -27.741 7.980 8.652 1.00 63.75 80 ARG A CA 1
ATOM 640 C C . ARG A 1 80 ? -27.517 9.482 8.765 1.00 63.75 80 ARG A C 1
ATOM 642 O O . ARG A 1 80 ? -26.783 10.078 7.968 1.00 63.75 80 ARG A O 1
ATOM 649 N N . LYS A 1 81 ? -28.103 10.096 9.789 1.00 61.94 81 LYS A N 1
ATOM 650 C CA . LYS A 1 81 ? -27.860 11.503 10.110 1.00 61.94 81 LYS A CA 1
ATOM 651 C C . LYS A 1 81 ? -26.553 11.650 10.875 1.00 61.94 81 LYS A C 1
ATOM 653 O O . LYS A 1 81 ? -26.090 10.759 11.587 1.00 61.94 81 LYS A O 1
ATOM 658 N N . MET A 1 82 ? -25.939 12.821 10.745 1.00 55.44 82 MET A N 1
ATOM 659 C CA . MET A 1 82 ? -24.735 13.157 11.498 1.00 55.44 82 MET A CA 1
ATOM 660 C C . MET A 1 82 ? -25.045 13.126 13.007 1.00 55.44 82 MET A C 1
ATOM 662 O O . MET A 1 82 ? -25.793 13.966 13.497 1.00 55.44 82 MET A O 1
ATOM 666 N N . GLY A 1 83 ? -24.484 12.149 13.730 1.00 60.91 83 GLY A N 1
ATOM 667 C CA . GLY A 1 83 ? -24.708 11.944 15.170 1.00 60.91 83 GLY A CA 1
ATOM 668 C C . GLY A 1 83 ? -25.325 10.592 15.553 1.00 60.91 83 GLY A C 1
ATOM 669 O O . GLY A 1 83 ? -25.263 10.235 16.724 1.00 60.91 83 GLY A O 1
ATOM 670 N N . GLU A 1 84 ? -25.856 9.832 14.592 1.00 65.69 84 GLU A N 1
ATOM 671 C CA . GLU A 1 84 ? -26.336 8.453 14.796 1.00 65.69 84 GLU A CA 1
ATOM 672 C C . GLU A 1 84 ? -25.167 7.451 14.791 1.00 65.69 84 GLU A C 1
ATOM 674 O O . GLU A 1 84 ? -24.137 7.672 14.128 1.00 65.69 84 GLU A O 1
ATOM 679 N N . ASN A 1 85 ? -25.296 6.349 15.542 1.00 71.44 85 ASN A N 1
ATOM 680 C CA . ASN A 1 85 ? -24.225 5.351 15.608 1.00 71.44 85 ASN A CA 1
ATOM 681 C C . ASN A 1 85 ? -24.056 4.666 14.246 1.00 71.44 85 ASN A C 1
ATOM 683 O O . ASN A 1 85 ? -24.997 4.511 13.471 1.00 71.44 85 ASN A O 1
ATOM 687 N N . ILE A 1 86 ? -22.821 4.280 13.923 1.00 70.38 86 ILE A N 1
ATOM 688 C CA . ILE A 1 86 ? -22.531 3.556 12.680 1.00 70.38 86 ILE A CA 1
ATOM 689 C C . ILE A 1 86 ? -23.252 2.200 12.738 1.00 70.38 86 ILE A C 1
ATOM 691 O O . ILE A 1 86 ? -23.007 1.437 13.671 1.00 70.38 86 ILE A O 1
ATOM 695 N N . GLY A 1 87 ? -24.102 1.910 11.747 1.00 71.00 87 GLY A N 1
ATOM 696 C CA . GLY A 1 87 ? -24.818 0.637 11.620 1.00 71.00 87 GLY A CA 1
ATOM 697 C C . GLY A 1 87 ? -26.256 0.626 12.149 1.00 71.00 87 GLY A C 1
ATOM 698 O O . GLY A 1 87 ? -26.906 -0.407 12.049 1.00 71.00 87 GLY A O 1
ATOM 699 N N . GLU A 1 88 ? -26.780 1.737 12.684 1.00 77.88 88 GLU A N 1
ATOM 700 C CA . GLU A 1 88 ? -28.206 1.843 13.070 1.00 77.88 88 GLU A CA 1
ATOM 701 C C . GLU A 1 88 ? -29.156 1.863 11.860 1.00 77.88 88 GLU A C 1
ATOM 703 O O . GLU A 1 88 ? -30.329 1.519 11.983 1.00 77.88 88 GLU A O 1
ATOM 708 N N . ASP A 1 89 ? -28.636 2.248 10.696 1.00 78.25 89 ASP A N 1
ATOM 709 C CA . ASP A 1 89 ? -29.299 2.303 9.393 1.00 78.25 89 ASP A CA 1
ATOM 710 C C . ASP A 1 89 ? -29.178 0.998 8.590 1.00 78.25 89 ASP A C 1
ATOM 712 O O . ASP A 1 89 ? -29.643 0.917 7.454 1.00 78.25 89 ASP A O 1
ATOM 716 N N . PHE A 1 90 ? -28.545 -0.027 9.166 1.00 84.81 90 PHE A N 1
ATOM 717 C CA . PHE A 1 90 ? -28.439 -1.343 8.555 1.00 84.81 90 PHE A CA 1
ATOM 718 C C . PHE A 1 90 ? -29.595 -2.241 8.996 1.00 84.81 90 PHE A C 1
ATOM 720 O O . PHE A 1 90 ? -29.714 -2.608 10.168 1.00 84.81 90 PHE A O 1
ATOM 727 N N . HIS A 1 91 ? -30.407 -2.657 8.031 1.00 84.56 91 HIS A N 1
ATOM 728 C CA . HIS A 1 91 ? -31.470 -3.633 8.218 1.00 84.56 91 HIS A CA 1
ATOM 729 C C . HIS A 1 91 ? -31.161 -4.876 7.388 1.00 84.56 91 HIS A C 1
ATOM 731 O O . HIS A 1 91 ? -31.079 -4.826 6.161 1.00 84.56 91 HIS A O 1
ATOM 737 N N . LEU A 1 92 ? -30.972 -6.014 8.063 1.00 84.12 92 LEU A N 1
ATOM 738 C CA . LEU A 1 92 ? -30.626 -7.273 7.401 1.00 84.12 92 LEU A CA 1
ATOM 739 C C . LEU A 1 92 ? -31.733 -7.722 6.436 1.00 84.12 92 LEU A C 1
ATOM 741 O O . LEU A 1 92 ? -31.444 -8.351 5.421 1.00 84.12 92 LEU A O 1
ATOM 745 N N . GLU A 1 93 ? -32.985 -7.366 6.722 1.00 86.88 93 GLU A N 1
ATOM 746 C CA . GLU A 1 93 ? -34.152 -7.667 5.895 1.00 86.88 93 GLU A CA 1
ATOM 747 C C . GLU A 1 93 ? -34.058 -7.048 4.492 1.00 86.88 93 GLU A C 1
A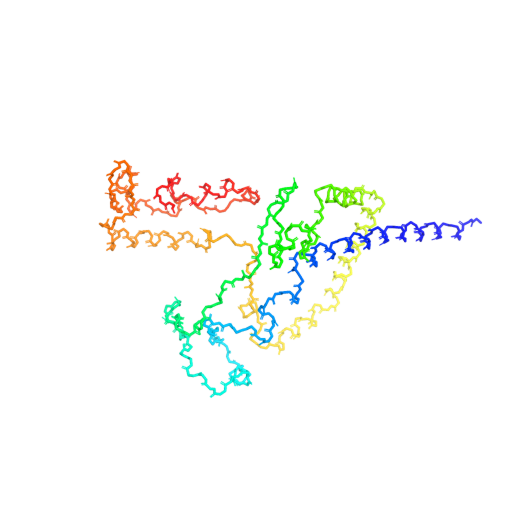TOM 749 O O . GLU A 1 93 ? -34.557 -7.640 3.537 1.00 86.88 93 GLU A O 1
ATOM 754 N N . GLU A 1 94 ? -33.382 -5.902 4.340 1.00 83.69 94 GLU A N 1
ATOM 755 C CA . GLU A 1 94 ? -33.163 -5.251 3.038 1.00 83.69 94 GLU A CA 1
ATOM 756 C C . GLU A 1 94 ? -32.092 -5.953 2.187 1.00 83.69 94 GLU A C 1
ATOM 758 O O . GLU A 1 94 ? -32.031 -5.743 0.975 1.00 83.69 94 GLU A O 1
ATOM 763 N N . CYS A 1 95 ? -31.271 -6.807 2.803 1.00 83.06 95 CYS A N 1
ATOM 764 C CA . CYS A 1 95 ? -30.257 -7.617 2.126 1.00 83.06 95 CYS A CA 1
ATOM 765 C C . CYS A 1 95 ? -30.790 -8.990 1.678 1.00 83.06 95 CYS A C 1
ATOM 767 O O . CYS A 1 95 ? -30.026 -9.796 1.147 1.00 83.06 95 CYS A O 1
ATOM 769 N N . MET A 1 96 ? -32.071 -9.286 1.918 1.00 83.75 96 MET A N 1
ATOM 770 C CA . MET A 1 96 ? -32.679 -10.570 1.572 1.00 83.75 96 MET A CA 1
ATOM 771 C C . MET A 1 96 ? -33.259 -10.560 0.142 1.00 83.75 96 MET A C 1
ATOM 773 O O . MET A 1 96 ? -33.832 -9.556 -0.278 1.00 83.75 96 MET A O 1
ATOM 777 N N . PRO A 1 97 ? -33.200 -11.686 -0.597 1.00 86.00 97 PRO A N 1
ATOM 778 C CA . PRO A 1 97 ? -32.578 -12.950 -0.213 1.00 86.00 97 PRO A CA 1
ATOM 779 C C . PRO A 1 97 ? -31.050 -12.880 -0.307 1.00 86.00 97 PRO A C 1
ATOM 781 O O . PRO A 1 97 ? -30.496 -12.329 -1.257 1.00 86.00 97 PRO A O 1
ATOM 784 N N . LEU A 1 98 ? -30.374 -13.491 0.668 1.00 83.50 98 LEU A N 1
ATOM 785 C CA . LEU A 1 98 ? -28.933 -13.702 0.581 1.00 83.50 98 LEU A CA 1
ATOM 786 C C . LEU A 1 98 ? -28.608 -14.552 -0.660 1.00 83.50 98 LEU A C 1
ATOM 788 O O . LEU A 1 98 ? -29.408 -15.425 -1.019 1.00 83.50 98 LEU A O 1
ATOM 792 N N . PRO A 1 99 ? -27.443 -14.335 -1.298 1.00 84.12 99 PRO A N 1
ATOM 793 C CA . PRO A 1 99 ? -26.966 -15.214 -2.355 1.00 84.12 99 PRO A CA 1
ATOM 794 C C . PRO A 1 99 ? -26.997 -16.676 -1.894 1.00 84.12 99 PRO A C 1
ATOM 796 O O . PRO A 1 99 ? -26.539 -16.995 -0.795 1.00 84.12 99 PRO A O 1
ATOM 799 N N . GLY A 1 100 ? -27.583 -17.541 -2.722 1.00 85.75 100 GLY A N 1
ATOM 800 C CA . GLY A 1 100 ? -27.644 -18.977 -2.461 1.00 85.75 100 GLY A CA 1
ATOM 801 C C . GLY A 1 100 ? -26.279 -19.652 -2.590 1.00 85.75 100 GLY A C 1
ATOM 802 O O . GLY A 1 100 ? -25.278 -19.018 -2.931 1.00 85.75 100 GLY A O 1
ATOM 803 N N . GLU A 1 101 ? -26.250 -20.957 -2.330 1.00 86.19 101 GLU A N 1
ATOM 804 C CA . GLU A 1 101 ? -25.056 -21.768 -2.565 1.00 86.19 101 GLU A CA 1
ATOM 805 C C . GLU A 1 101 ? -24.629 -21.673 -4.036 1.00 86.19 101 GLU A C 1
ATOM 807 O O . GLU A 1 101 ? -25.456 -21.717 -4.947 1.00 86.19 101 GLU A O 1
ATOM 812 N N . SER A 1 102 ? -23.326 -21.495 -4.250 1.00 86.69 102 SER A N 1
ATOM 813 C CA . SER A 1 102 ? -22.730 -21.494 -5.582 1.00 86.69 102 SER A CA 1
ATOM 814 C C . SER A 1 102 ? -22.342 -22.917 -5.964 1.00 86.69 102 SER A C 1
ATOM 816 O O . SER A 1 102 ? -21.813 -23.652 -5.133 1.00 86.69 102 SER A O 1
ATOM 818 N N . ASP A 1 103 ? -22.514 -23.267 -7.238 1.00 88.75 103 ASP A N 1
ATOM 819 C CA . ASP A 1 103 ? -22.043 -24.541 -7.802 1.00 88.75 103 ASP A CA 1
ATOM 820 C C . ASP A 1 103 ? -20.504 -24.645 -7.841 1.00 88.75 103 ASP A C 1
ATOM 822 O O . ASP A 1 103 ? -19.945 -25.712 -8.109 1.00 88.75 103 ASP A O 1
ATOM 826 N N . TRP A 1 104 ? -19.814 -23.528 -7.576 1.00 90.31 104 TRP A N 1
ATOM 827 C CA . TRP A 1 104 ? -18.368 -23.410 -7.687 1.00 90.31 104 TRP A CA 1
ATOM 828 C C . TRP A 1 104 ? -17.661 -24.157 -6.563 1.00 90.31 104 TRP A C 1
ATOM 830 O O . TRP A 1 104 ? -17.986 -24.023 -5.383 1.00 90.31 104 TRP A O 1
ATOM 840 N N . VAL A 1 105 ? -16.619 -24.891 -6.936 1.00 90.50 105 VAL A N 1
ATOM 841 C CA . VAL A 1 105 ? -15.827 -25.721 -6.027 1.00 90.50 105 VAL A CA 1
ATOM 842 C C . VAL A 1 105 ? -14.379 -25.254 -6.066 1.00 90.50 105 VAL A C 1
ATOM 844 O O . VAL A 1 105 ? -13.875 -24.854 -7.113 1.00 90.50 105 VAL A O 1
ATOM 847 N N . PHE A 1 106 ? -13.683 -25.321 -4.933 1.00 91.12 106 PHE A N 1
ATOM 848 C CA . PHE A 1 106 ? -12.246 -25.081 -4.871 1.00 91.12 106 PHE A CA 1
ATOM 849 C C . PHE A 1 106 ? -11.503 -26.345 -4.438 1.00 91.12 106 PHE A C 1
ATOM 851 O O . PHE A 1 106 ? -11.997 -27.129 -3.627 1.00 91.12 106 PHE A O 1
ATOM 858 N N . LYS A 1 107 ? -10.300 -26.544 -4.973 1.00 90.62 107 LYS A N 1
ATOM 859 C CA . LYS A 1 107 ? -9.417 -27.658 -4.614 1.00 90.62 107 LYS A CA 1
ATOM 860 C C . LYS A 1 107 ? -7.980 -27.157 -4.562 1.00 90.62 107 LYS A C 1
ATOM 862 O O . LYS A 1 107 ? -7.594 -26.287 -5.338 1.00 90.62 107 LYS A O 1
ATOM 867 N N . LEU A 1 108 ? -7.205 -27.693 -3.625 1.00 91.06 108 LEU A N 1
ATOM 868 C CA . LEU A 1 108 ? -5.768 -27.459 -3.571 1.00 91.06 108 LEU A CA 1
ATOM 869 C C . LEU A 1 108 ? -5.086 -28.289 -4.666 1.00 91.06 108 LEU A C 1
ATOM 871 O O . LEU A 1 108 ? -5.305 -29.502 -4.737 1.00 91.06 108 LEU A O 1
ATOM 875 N N . ASP A 1 109 ? -4.293 -27.644 -5.513 1.00 85.88 109 ASP A N 1
ATOM 876 C CA . ASP A 1 109 ? -3.499 -28.325 -6.533 1.00 85.88 109 ASP A CA 1
ATOM 877 C C . ASP A 1 109 ? -2.191 -28.913 -5.967 1.00 85.88 109 ASP A C 1
ATOM 879 O O . ASP A 1 109 ? -1.847 -28.734 -4.794 1.00 85.88 109 ASP A O 1
ATOM 883 N N . GLU A 1 110 ? -1.438 -29.629 -6.807 1.00 85.56 110 GLU A N 1
ATOM 884 C CA . GLU A 1 110 ? -0.141 -30.220 -6.435 1.00 85.56 110 GLU A CA 1
ATOM 885 C C . GLU A 1 110 ? 0.903 -29.169 -6.019 1.00 85.56 110 GLU A C 1
ATOM 887 O O . GLU A 1 110 ? 1.839 -29.470 -5.277 1.00 85.56 110 GLU A O 1
ATOM 892 N N . SER A 1 111 ? 0.732 -27.921 -6.460 1.00 82.81 111 SER A N 1
ATOM 893 C CA . SER A 1 111 ? 1.601 -26.792 -6.130 1.00 82.81 111 SER A CA 1
ATOM 894 C C . SER A 1 111 ? 1.181 -26.039 -4.863 1.00 82.81 111 SER A C 1
ATOM 896 O O . SER A 1 111 ? 1.753 -24.995 -4.555 1.00 82.81 111 SER A O 1
ATOM 898 N N . SER A 1 112 ? 0.236 -26.588 -4.086 1.00 86.38 112 SER A N 1
ATOM 899 C CA . SER A 1 112 ? -0.316 -25.964 -2.874 1.00 86.38 112 SER A CA 1
ATOM 900 C C . SER A 1 112 ? -1.005 -24.617 -3.131 1.00 86.38 112 SER A C 1
ATOM 902 O O . SER A 1 112 ? -1.070 -23.768 -2.239 1.00 86.38 112 SER A O 1
ATOM 904 N N . VAL A 1 113 ? -1.547 -24.424 -4.334 1.00 87.56 113 VAL A N 1
ATOM 905 C CA . VAL A 1 113 ? -2.351 -23.260 -4.710 1.00 87.56 113 VAL A CA 1
ATOM 906 C C . VAL A 1 113 ? -3.817 -23.677 -4.790 1.00 87.56 113 VAL A C 1
ATOM 908 O O . VAL A 1 113 ? -4.163 -24.735 -5.314 1.00 87.56 113 VAL A O 1
ATOM 911 N N . TYR A 1 114 ? -4.707 -22.862 -4.223 1.00 89.69 114 TYR A N 1
ATOM 912 C CA . TYR A 1 114 ? -6.143 -23.097 -4.343 1.00 89.69 114 TYR A CA 1
ATOM 913 C C . TYR A 1 114 ? -6.622 -22.688 -5.731 1.00 89.69 114 TYR A C 1
ATOM 915 O O . TYR A 1 114 ? -6.523 -21.521 -6.108 1.00 89.69 114 TYR A O 1
ATOM 923 N N . GLN A 1 115 ? -7.180 -23.651 -6.458 1.00 89.62 115 GLN A N 1
ATOM 924 C CA . GLN A 1 115 ? -7.798 -23.444 -7.759 1.00 89.62 115 GLN A CA 1
ATOM 925 C C . GLN A 1 115 ? -9.318 -23.477 -7.626 1.00 89.62 115 GLN A C 1
ATOM 927 O O . GLN A 1 115 ? -9.866 -24.245 -6.831 1.00 89.62 115 GLN A O 1
ATOM 932 N N . VAL A 1 116 ? -9.993 -22.641 -8.414 1.00 91.31 116 VAL A N 1
ATOM 933 C CA . VAL A 1 116 ? -11.455 -22.522 -8.436 1.00 91.31 116 VAL A CA 1
ATOM 934 C C . VAL A 1 116 ? -11.994 -23.113 -9.735 1.00 91.31 116 VAL A C 1
ATOM 936 O O . VAL A 1 116 ? -11.492 -22.811 -10.819 1.00 91.31 116 VAL A O 1
ATOM 939 N N . TYR A 1 117 ? -13.036 -23.927 -9.615 1.00 91.38 117 TYR A N 1
ATOM 940 C CA . TYR A 1 117 ? -13.712 -24.656 -10.684 1.00 91.38 117 TYR A CA 1
ATOM 941 C C . TYR A 1 117 ? -15.196 -24.285 -10.678 1.00 91.38 117 TYR A C 1
ATOM 943 O O . TYR A 1 117 ? -15.764 -24.040 -9.612 1.00 91.38 117 TYR A O 1
ATOM 951 N N . LYS A 1 118 ? -15.842 -24.241 -11.850 1.00 89.75 118 LYS A N 1
ATOM 952 C CA . LYS A 1 118 ? -17.264 -23.860 -11.924 1.00 89.75 118 LYS A CA 1
ATOM 953 C C . LYS A 1 118 ? -18.170 -24.943 -11.368 1.00 89.75 118 LYS A C 1
ATOM 955 O O . LYS A 1 118 ? -19.112 -24.611 -10.668 1.00 89.75 118 LYS A O 1
ATOM 960 N N . ASN A 1 119 ? -17.861 -26.201 -11.680 1.00 89.56 119 ASN A N 1
ATOM 961 C CA . ASN A 1 119 ? -18.648 -27.370 -11.305 1.00 89.56 119 ASN A CA 1
ATOM 962 C C . ASN A 1 119 ? -17.715 -28.510 -10.863 1.00 89.56 119 ASN A C 1
ATOM 964 O O . ASN A 1 119 ? -16.545 -28.551 -11.248 1.00 89.56 119 ASN A O 1
ATOM 968 N N . SER A 1 120 ? -18.245 -29.515 -10.156 1.00 86.00 120 SER A N 1
ATOM 969 C CA . SER A 1 120 ? -17.476 -30.713 -9.771 1.00 86.00 120 SER A CA 1
ATOM 970 C C . SER A 1 120 ? -16.898 -31.482 -10.969 1.00 86.00 120 SER A C 1
ATOM 972 O O . SER A 1 120 ? -15.823 -32.054 -10.859 1.00 86.00 120 SER A O 1
ATOM 974 N N . SER A 1 121 ? -17.554 -31.453 -12.134 1.00 85.69 121 SER A N 1
ATOM 975 C CA . SER A 1 121 ? -17.041 -32.102 -13.351 1.00 85.69 121 SER A CA 1
ATOM 976 C C . SER A 1 121 ? -15.761 -31.460 -13.897 1.00 85.69 121 SER A C 1
ATOM 978 O O . SER A 1 121 ? -14.953 -32.154 -14.509 1.00 85.69 121 SER A O 1
ATOM 980 N N . ASP A 1 122 ? -15.564 -30.157 -13.677 1.00 85.88 122 ASP A N 1
ATOM 981 C CA . ASP A 1 122 ? -14.355 -29.445 -14.113 1.00 85.88 122 ASP A CA 1
ATOM 982 C C . ASP A 1 122 ? -13.170 -29.758 -13.187 1.00 85.88 122 ASP A C 1
ATOM 984 O O . ASP A 1 122 ? -12.017 -29.718 -13.616 1.00 85.88 122 ASP A O 1
ATOM 988 N N . VAL A 1 123 ? -13.455 -30.140 -11.935 1.00 83.81 123 VAL A N 1
ATOM 989 C CA . VAL A 1 123 ? -12.450 -30.636 -10.983 1.00 83.81 123 VAL A CA 1
ATOM 990 C C . VAL A 1 123 ? -11.841 -31.942 -11.489 1.00 83.81 123 VAL A C 1
ATOM 992 O O . VAL A 1 123 ? -10.624 -32.097 -11.448 1.00 83.81 123 VAL A O 1
ATOM 995 N N . ASP A 1 124 ? -12.671 -32.855 -12.005 1.00 84.31 124 ASP A N 1
ATOM 996 C CA . ASP A 1 124 ? -12.215 -34.140 -12.557 1.00 84.31 124 ASP A CA 1
ATOM 997 C C . ASP A 1 124 ? -11.407 -33.970 -13.855 1.00 84.31 124 ASP A C 1
ATOM 999 O O . ASP A 1 124 ? -10.594 -34.826 -14.200 1.00 84.31 124 ASP A O 1
ATOM 1003 N N . ARG A 1 125 ? -11.631 -32.868 -14.583 1.00 85.25 125 ARG A N 1
ATOM 1004 C CA . ARG A 1 125 ? -10.903 -32.508 -15.812 1.00 85.25 125 ARG A CA 1
ATOM 1005 C C . ARG A 1 125 ? -9.664 -31.652 -15.566 1.00 85.25 125 ARG A C 1
ATOM 1007 O O . ARG A 1 125 ? -8.924 -31.405 -16.511 1.00 85.25 125 ARG A O 1
ATOM 1014 N N . GLU A 1 126 ? -9.454 -31.196 -14.332 1.00 82.56 126 GLU A N 1
ATOM 1015 C CA . GLU A 1 126 ? -8.373 -30.282 -13.950 1.00 82.56 126 GLU A CA 1
ATOM 1016 C C . GLU A 1 126 ? -8.347 -28.982 -14.781 1.00 82.56 126 GLU A C 1
ATOM 1018 O O . GLU A 1 126 ? -7.287 -28.432 -15.077 1.00 82.56 126 GLU A O 1
ATOM 1023 N N . GLU A 1 127 ? -9.527 -28.452 -15.126 1.00 87.50 127 GLU A N 1
ATOM 1024 C CA . GLU A 1 127 ? -9.687 -27.205 -15.889 1.00 87.50 127 GLU A CA 1
ATOM 1025 C C . GLU A 1 127 ? -10.152 -26.058 -14.969 1.00 87.50 127 GLU A C 1
ATOM 1027 O O . GLU A 1 127 ? -11.355 -25.830 -14.815 1.00 87.50 127 GLU A O 1
ATOM 1032 N N . PRO A 1 128 ? -9.230 -25.326 -14.312 1.00 88.31 128 PRO A N 1
ATOM 1033 C CA . PRO A 1 128 ? -9.598 -24.221 -13.435 1.00 88.31 128 PRO A CA 1
ATOM 1034 C C . PRO A 1 128 ? -10.082 -23.003 -14.227 1.00 88.31 128 PRO A C 1
ATOM 1036 O O . PRO A 1 128 ? -9.703 -22.779 -15.378 1.00 88.31 128 PRO A O 1
ATOM 1039 N N . VAL A 1 129 ? -10.874 -22.152 -13.571 1.00 87.75 129 VAL A N 1
ATOM 1040 C CA . VAL A 1 129 ? -11.381 -20.895 -14.153 1.00 87.75 129 VAL A CA 1
ATOM 1041 C C . VAL A 1 129 ? -10.244 -19.932 -14.496 1.00 87.75 129 VAL A C 1
ATOM 1043 O O . VAL A 1 129 ? -10.313 -19.216 -15.495 1.00 87.75 129 VAL A O 1
ATOM 1046 N N . VAL A 1 130 ? -9.200 -19.911 -13.667 1.00 86.00 130 VAL A N 1
ATOM 1047 C CA . VAL A 1 130 ? -8.025 -19.056 -13.838 1.00 86.00 130 VAL A CA 1
ATOM 1048 C C . VAL A 1 130 ? -6.783 -19.925 -13.757 1.00 86.00 130 VAL A C 1
ATOM 1050 O O . VAL A 1 130 ? -6.601 -20.668 -12.798 1.00 86.00 130 VAL A O 1
ATOM 1053 N N . LYS A 1 131 ? -5.904 -19.812 -14.753 1.00 84.50 131 LYS A N 1
ATOM 1054 C CA . LYS A 1 131 ? -4.610 -20.492 -14.734 1.00 84.50 131 LYS A CA 1
ATOM 1055 C C . LYS A 1 131 ? -3.581 -19.613 -14.034 1.00 84.50 131 LYS A C 1
ATOM 1057 O O . LYS A 1 131 ? -3.090 -18.645 -14.612 1.00 84.50 131 LYS A O 1
ATOM 1062 N N . ILE A 1 132 ? -3.269 -19.956 -12.792 1.00 87.50 132 ILE A N 1
ATOM 1063 C CA . ILE A 1 132 ? -2.268 -19.252 -11.988 1.00 87.50 132 ILE A CA 1
ATOM 1064 C C . ILE A 1 132 ? -0.859 -19.710 -12.428 1.00 87.50 132 ILE A C 1
ATOM 1066 O O . ILE A 1 132 ? -0.661 -20.912 -12.626 1.00 87.50 132 ILE A O 1
ATOM 1070 N N . PRO A 1 133 ? 0.114 -18.794 -12.620 1.00 89.88 133 PRO A N 1
ATOM 1071 C CA . PRO A 1 133 ? 1.508 -19.141 -12.877 1.00 89.88 133 PRO A CA 1
ATOM 1072 C C . PRO A 1 133 ? 2.059 -20.073 -11.804 1.00 89.88 133 PRO A C 1
ATOM 1074 O O . PRO A 1 133 ? 1.757 -19.918 -10.618 1.00 89.88 133 PRO A O 1
ATOM 1077 N N . SER A 1 134 ? 2.892 -21.028 -12.210 1.00 90.19 134 SER A N 1
ATOM 1078 C CA . SER A 1 134 ? 3.540 -21.908 -11.245 1.00 90.19 134 SER A CA 1
ATOM 1079 C C . SER A 1 134 ? 4.596 -21.146 -10.442 1.00 90.19 134 SER A C 1
ATOM 1081 O O . SER A 1 134 ? 5.117 -20.116 -10.873 1.00 90.19 134 SER A O 1
ATOM 1083 N N . LEU A 1 135 ? 4.993 -21.698 -9.293 1.00 91.06 135 LEU A N 1
ATOM 1084 C CA . LEU A 1 135 ? 6.103 -21.153 -8.508 1.00 91.06 135 LEU A CA 1
ATOM 1085 C C . LEU A 1 135 ? 7.395 -21.037 -9.338 1.00 91.06 135 LEU A C 1
ATOM 1087 O O . LEU A 1 135 ? 8.167 -20.097 -9.165 1.00 91.06 135 LEU A O 1
ATOM 1091 N N . ARG A 1 136 ? 7.619 -21.977 -10.265 1.00 92.56 136 ARG A N 1
ATOM 1092 C CA . ARG A 1 136 ? 8.760 -21.939 -11.184 1.00 92.56 136 ARG A CA 1
ATOM 1093 C C . ARG A 1 136 ? 8.674 -20.746 -12.133 1.00 92.56 136 ARG A C 1
ATOM 1095 O O . ARG A 1 136 ? 9.674 -20.053 -12.286 1.00 92.56 136 ARG A O 1
ATOM 1102 N N . ASP A 1 137 ? 7.512 -20.518 -12.741 1.00 92.81 137 ASP A N 1
ATOM 1103 C CA . ASP A 1 137 ? 7.307 -19.384 -13.651 1.00 92.81 137 ASP A CA 1
ATOM 1104 C C . ASP A 1 137 ? 7.525 -18.064 -12.905 1.00 92.81 137 ASP A C 1
ATOM 1106 O O . ASP A 1 137 ? 8.271 -17.211 -13.372 1.00 92.81 137 ASP A O 1
ATOM 1110 N N . PHE A 1 138 ? 6.992 -17.956 -11.683 1.00 93.12 138 PHE A N 1
ATOM 1111 C CA . PHE A 1 138 ? 7.211 -16.796 -10.821 1.00 93.12 138 PHE A CA 1
ATOM 1112 C C . PHE A 1 138 ? 8.696 -16.537 -10.534 1.00 93.12 138 PHE A C 1
ATOM 1114 O O . PHE A 1 138 ? 9.137 -15.393 -10.605 1.00 93.12 138 PHE A O 1
ATOM 1121 N N . TYR A 1 139 ? 9.483 -17.572 -10.220 1.00 95.75 139 TYR A N 1
ATOM 1122 C CA . TYR A 1 139 ? 10.922 -17.396 -10.000 1.00 95.75 139 TYR A CA 1
ATOM 1123 C C . TYR A 1 139 ? 11.660 -16.984 -11.274 1.00 95.75 139 TYR A C 1
ATOM 1125 O O . TYR A 1 139 ? 12.511 -16.105 -11.208 1.00 95.75 139 TYR A O 1
ATOM 1133 N N . MET A 1 140 ? 11.308 -17.551 -12.431 1.00 96.38 140 MET A N 1
ATOM 1134 C CA . MET A 1 140 ? 11.898 -17.147 -13.713 1.00 96.38 140 MET A CA 1
ATOM 1135 C C . MET A 1 140 ? 11.579 -15.684 -14.053 1.00 96.38 140 MET A C 1
ATOM 1137 O O . MET A 1 140 ? 12.448 -14.939 -14.505 1.00 96.38 140 MET A O 1
ATOM 1141 N N . ASP A 1 141 ? 10.343 -15.263 -13.798 1.00 96.38 141 ASP A N 1
ATOM 1142 C CA . ASP A 1 141 ? 9.881 -13.889 -13.977 1.00 96.38 141 ASP A CA 1
ATOM 1143 C C . ASP A 1 141 ? 10.573 -12.923 -13.000 1.00 96.38 141 ASP A C 1
ATOM 1145 O O . ASP A 1 141 ? 10.970 -11.816 -13.375 1.00 96.38 141 ASP A O 1
ATOM 1149 N N . LEU A 1 142 ? 10.759 -13.346 -11.746 1.00 96.62 142 LEU A N 1
ATOM 1150 C CA . LEU A 1 142 ? 11.485 -12.591 -10.728 1.00 96.62 142 LEU A CA 1
ATOM 1151 C C . LEU A 1 142 ? 12.963 -12.430 -11.095 1.00 96.62 142 LEU A C 1
ATOM 1153 O O . LEU A 1 142 ? 13.491 -11.324 -10.985 1.00 96.62 142 LEU A O 1
ATOM 1157 N N . ASP A 1 143 ? 13.610 -13.496 -11.564 1.00 96.75 143 ASP A N 1
ATOM 1158 C CA . ASP A 1 143 ? 14.993 -13.455 -12.038 1.00 96.75 143 ASP A CA 1
ATOM 1159 C C . ASP A 1 143 ? 15.133 -12.467 -13.202 1.00 96.75 143 ASP A C 1
ATOM 1161 O O . ASP A 1 143 ? 16.026 -11.624 -13.182 1.00 96.75 143 ASP A O 1
ATOM 1165 N N . ALA A 1 144 ? 14.186 -12.449 -14.148 1.00 95.12 144 ALA A N 1
ATOM 1166 C CA . ALA A 1 144 ? 14.181 -11.466 -15.232 1.00 95.12 144 ALA A CA 1
ATOM 1167 C C . ALA A 1 144 ? 14.092 -10.012 -14.720 1.00 95.12 144 ALA A C 1
ATOM 1169 O O . ALA A 1 144 ? 14.765 -9.118 -15.244 1.00 95.12 144 ALA A O 1
ATOM 1170 N N . VAL A 1 145 ? 13.291 -9.751 -13.679 1.00 96.19 145 VAL A N 1
ATOM 1171 C CA . VAL A 1 145 ? 13.230 -8.429 -13.029 1.00 96.19 145 VAL A CA 1
ATOM 1172 C C . VAL A 1 145 ? 14.565 -8.089 -12.359 1.00 96.19 145 VAL A C 1
ATOM 1174 O O . VAL A 1 145 ? 15.066 -6.969 -12.514 1.00 96.19 145 VAL A O 1
ATOM 1177 N N . ILE A 1 146 ? 15.153 -9.040 -11.630 1.00 96.25 146 ILE A N 1
ATOM 1178 C CA . ILE A 1 146 ? 16.431 -8.865 -10.929 1.00 96.25 146 ILE A CA 1
ATOM 1179 C C . ILE A 1 146 ? 17.557 -8.586 -11.929 1.00 96.25 146 ILE A C 1
ATOM 1181 O O . ILE A 1 146 ? 18.313 -7.628 -11.737 1.00 96.25 146 ILE A O 1
ATOM 1185 N N . ASP A 1 147 ? 17.627 -9.336 -13.024 1.00 95.06 147 ASP A N 1
ATOM 1186 C CA . ASP A 1 147 ? 18.634 -9.190 -14.074 1.00 95.06 147 ASP A CA 1
ATOM 1187 C C . ASP A 1 147 ? 18.622 -7.781 -14.672 1.00 95.06 147 ASP A C 1
ATOM 1189 O O . ASP A 1 147 ? 19.656 -7.118 -14.756 1.00 95.06 147 ASP A O 1
ATOM 1193 N N . VAL A 1 148 ? 17.445 -7.256 -15.024 1.00 94.06 148 VAL A N 1
ATOM 1194 C CA . VAL A 1 148 ? 17.332 -5.886 -15.553 1.00 94.06 148 VAL A CA 1
ATOM 1195 C C . VAL A 1 148 ? 17.645 -4.841 -14.480 1.00 94.06 148 VAL A C 1
ATOM 1197 O O . VAL A 1 148 ? 18.235 -3.805 -14.787 1.00 94.06 148 VAL A O 1
ATOM 1200 N N . SER A 1 149 ? 17.271 -5.089 -13.220 1.00 94.19 149 SER A N 1
ATOM 1201 C CA . SER A 1 149 ? 17.534 -4.155 -12.115 1.00 94.19 149 SER A CA 1
ATOM 1202 C C . SER A 1 149 ? 19.024 -4.036 -11.766 1.00 94.19 149 SER A C 1
ATOM 1204 O O . SER A 1 149 ? 19.480 -2.985 -11.301 1.00 94.19 149 SER A O 1
ATOM 1206 N N . THR A 1 150 ? 19.786 -5.105 -12.002 1.00 94.75 150 THR A N 1
ATOM 1207 C CA . THR A 1 150 ? 21.225 -5.188 -11.725 1.00 94.75 150 THR A CA 1
ATOM 1208 C C . THR A 1 150 ? 22.087 -4.852 -12.946 1.00 94.75 150 THR A C 1
ATOM 1210 O O . THR A 1 150 ? 23.266 -4.532 -12.779 1.00 94.75 150 THR A O 1
ATOM 1213 N N . ASP A 1 151 ? 21.502 -4.818 -14.148 1.00 94.00 151 ASP A N 1
ATOM 1214 C CA . ASP A 1 151 ? 22.153 -4.416 -15.398 1.00 94.00 151 ASP A CA 1
ATOM 1215 C C . ASP A 1 151 ? 22.715 -2.980 -15.313 1.00 94.00 151 ASP A C 1
ATOM 1217 O O . ASP A 1 151 ? 21.991 -1.985 -15.185 1.00 94.00 151 ASP A O 1
ATOM 1221 N N . GLY A 1 152 ? 24.043 -2.854 -15.385 1.00 93.75 152 GLY A N 1
ATOM 1222 C CA . GLY A 1 152 ? 24.765 -1.593 -15.173 1.00 93.75 152 GLY A CA 1
ATOM 1223 C C . GLY A 1 152 ? 24.362 -0.455 -16.128 1.00 93.75 152 GLY A C 1
ATOM 1224 O O . GLY A 1 152 ? 24.093 0.662 -15.656 1.00 93.75 152 GLY A O 1
ATOM 1225 N N . PRO A 1 153 ? 24.284 -0.696 -17.452 1.00 92.88 153 PRO A N 1
ATOM 1226 C CA . PRO A 1 153 ? 23.777 0.273 -18.422 1.00 92.88 153 PRO A CA 1
ATOM 1227 C C . PRO A 1 153 ? 22.332 0.704 -18.146 1.00 92.88 153 PRO A C 1
ATOM 1229 O O . PRO A 1 153 ? 22.051 1.904 -18.140 1.00 92.88 153 PRO A O 1
ATOM 1232 N N . ALA A 1 154 ? 21.429 -0.238 -17.845 1.00 92.50 154 ALA A N 1
ATOM 1233 C CA . ALA A 1 154 ? 20.030 0.064 -17.538 1.00 92.50 154 ALA A CA 1
ATOM 1234 C C . ALA A 1 154 ? 19.894 0.924 -16.273 1.00 92.50 154 ALA A C 1
ATOM 1236 O O . ALA A 1 154 ? 19.156 1.914 -16.269 1.00 92.50 154 ALA A O 1
ATOM 1237 N N . LYS A 1 155 ? 20.663 0.611 -15.223 1.00 93.69 155 LYS A N 1
ATOM 1238 C CA . LYS A 1 155 ? 20.724 1.401 -13.986 1.00 93.69 155 LYS A CA 1
ATOM 1239 C C . LYS A 1 155 ? 21.245 2.815 -14.235 1.00 93.69 155 LYS A C 1
ATOM 1241 O O . LYS A 1 155 ? 20.633 3.787 -13.793 1.00 93.69 155 LYS A O 1
ATOM 1246 N N . SER A 1 156 ? 22.342 2.944 -14.981 1.00 93.81 156 SER A N 1
ATOM 1247 C CA . SER A 1 156 ? 22.937 4.242 -15.325 1.00 93.81 156 SER A CA 1
ATOM 1248 C C . SER A 1 156 ? 21.998 5.098 -16.179 1.00 93.81 156 SER A C 1
ATOM 1250 O O . SER A 1 156 ? 21.861 6.300 -15.942 1.00 93.81 156 SER A O 1
ATOM 1252 N N . PHE A 1 157 ? 21.322 4.485 -17.154 1.00 92.75 157 PHE A N 1
ATOM 1253 C CA . PHE A 1 157 ? 20.308 5.149 -17.969 1.00 92.75 157 PHE A CA 1
ATOM 1254 C C . PHE A 1 157 ? 19.120 5.612 -17.121 1.00 92.75 157 PHE A C 1
ATOM 1256 O O . PHE A 1 157 ? 18.727 6.776 -17.203 1.00 92.75 157 PHE A O 1
ATOM 1263 N N . SER A 1 158 ? 18.593 4.733 -16.264 1.00 93.94 158 SER A N 1
ATOM 1264 C CA . SER A 1 158 ? 17.469 5.041 -15.374 1.00 93.94 158 SER A CA 1
ATOM 1265 C C . SER A 1 158 ? 17.805 6.193 -14.430 1.00 93.94 158 SER A C 1
ATOM 1267 O O . SER A 1 158 ? 17.016 7.126 -14.314 1.00 93.94 158 SER A O 1
ATOM 1269 N N . PHE A 1 159 ? 19.003 6.196 -13.837 1.00 95.38 159 PHE A N 1
ATOM 1270 C CA . PHE A 1 159 ? 19.477 7.302 -13.004 1.00 95.38 159 PHE A CA 1
ATOM 1271 C C . PHE A 1 159 ? 19.507 8.626 -13.779 1.00 95.38 159 PHE A C 1
ATOM 1273 O O . PHE A 1 159 ? 18.867 9.589 -13.365 1.00 95.38 159 PHE A O 1
ATOM 1280 N N . LYS A 1 160 ? 20.159 8.665 -14.953 1.00 95.00 160 LYS A N 1
ATOM 1281 C CA . LYS A 1 160 ? 20.200 9.871 -15.803 1.00 95.00 160 LYS A CA 1
ATOM 1282 C C . LYS A 1 160 ? 18.799 10.352 -16.184 1.00 95.00 160 LYS A C 1
ATOM 1284 O O . LYS A 1 160 ? 18.539 11.554 -16.195 1.00 95.00 160 LYS A O 1
ATOM 1289 N N . ARG A 1 161 ? 17.887 9.425 -16.494 1.00 94.88 161 ARG A N 1
ATOM 1290 C CA . ARG A 1 161 ? 16.500 9.738 -16.847 1.00 94.88 161 ARG A CA 1
ATOM 1291 C C . ARG A 1 161 ? 15.734 10.328 -15.666 1.00 94.88 161 ARG A C 1
ATOM 1293 O O . ARG A 1 161 ? 15.021 11.308 -15.867 1.00 94.88 161 ARG A O 1
ATOM 1300 N N . LEU A 1 162 ? 15.890 9.767 -14.469 1.00 97.25 162 LEU A N 1
ATOM 1301 C CA . LEU A 1 162 ? 15.278 10.286 -13.246 1.00 97.25 162 LEU A CA 1
ATOM 1302 C C . LEU A 1 162 ? 15.820 11.678 -12.904 1.00 97.25 162 LEU A C 1
ATOM 1304 O O . LEU A 1 162 ? 15.019 12.586 -12.712 1.00 97.25 162 LEU A O 1
ATOM 1308 N N . SER A 1 163 ? 17.139 11.891 -12.958 1.00 97.69 163 SER A N 1
ATOM 1309 C CA . SER A 1 163 ? 17.741 13.219 -12.753 1.00 97.69 163 SER A CA 1
ATOM 1310 C C . SER A 1 163 ? 17.256 14.245 -13.780 1.00 97.69 163 SER A C 1
ATOM 1312 O O . SER A 1 163 ? 16.995 15.395 -13.441 1.00 97.69 163 SER A O 1
ATOM 1314 N N . TYR A 1 164 ? 17.083 13.840 -15.043 1.00 97.62 164 TYR A N 1
ATOM 1315 C CA . TYR A 1 164 ? 16.489 14.707 -16.060 1.00 97.62 164 TYR A CA 1
ATOM 1316 C C . TYR A 1 164 ? 15.029 15.063 -15.739 1.00 97.62 164 TYR A C 1
ATOM 1318 O O . TYR A 1 164 ? 14.631 16.213 -15.913 1.00 97.62 164 TYR A O 1
ATOM 1326 N N . LEU A 1 165 ? 14.217 14.095 -15.299 1.00 98.06 165 LEU A N 1
ATOM 1327 C CA . LEU A 1 165 ? 12.815 14.336 -14.939 1.00 98.06 165 LEU A CA 1
ATOM 1328 C C . LEU A 1 165 ? 12.697 15.259 -13.723 1.00 98.06 165 LEU A C 1
ATOM 1330 O O . LEU A 1 165 ? 11.863 16.161 -13.734 1.00 98.06 165 LEU A O 1
ATOM 1334 N N . GLU A 1 166 ? 13.564 15.079 -12.729 1.00 98.19 166 GLU A N 1
ATOM 1335 C CA . GLU A 1 166 ? 13.673 15.968 -11.575 1.00 98.19 166 GLU A CA 1
ATOM 1336 C C . GLU A 1 166 ? 14.057 17.389 -12.004 1.00 98.19 166 GLU A C 1
ATOM 1338 O O . GLU A 1 166 ? 13.347 18.338 -11.679 1.00 98.19 166 GLU A O 1
ATOM 1343 N N . GLY A 1 167 ? 15.108 17.545 -12.816 1.00 98.25 167 GLY A N 1
ATOM 1344 C CA . GLY A 1 167 ? 15.513 18.853 -13.338 1.00 98.25 167 GLY A CA 1
ATOM 1345 C C . GLY A 1 167 ? 14.423 19.521 -14.186 1.00 98.25 167 GLY A C 1
ATOM 1346 O O . GLY A 1 167 ? 14.203 20.728 -14.087 1.00 98.25 167 GLY A O 1
ATOM 1347 N N . LYS A 1 168 ? 13.675 18.741 -14.980 1.00 98.06 168 LYS A N 1
ATOM 1348 C CA . LYS A 1 168 ? 12.518 19.236 -15.740 1.00 98.06 168 LYS A CA 1
ATOM 1349 C C . LYS A 1 168 ? 11.415 19.747 -14.811 1.00 98.06 168 LYS A C 1
ATOM 1351 O O . LYS A 1 168 ? 10.822 20.783 -15.104 1.00 98.06 168 LYS A O 1
ATOM 1356 N N . PHE A 1 169 ? 11.139 19.038 -13.717 1.00 97.81 169 PHE A N 1
ATOM 1357 C CA . PHE A 1 169 ? 10.152 19.465 -12.729 1.00 97.81 169 PHE A CA 1
ATOM 1358 C C . PHE A 1 169 ? 10.606 20.724 -11.980 1.00 97.81 169 PHE A C 1
ATOM 1360 O O . PHE A 1 169 ? 9.829 21.663 -11.866 1.00 97.81 169 PHE A O 1
ATOM 1367 N N . GLN A 1 170 ? 11.875 20.809 -11.575 1.00 97.88 170 GLN A N 1
ATOM 1368 C CA . GLN A 1 170 ? 12.435 22.013 -10.946 1.00 97.88 170 GLN A CA 1
ATOM 1369 C C . GLN A 1 170 ? 12.327 23.240 -11.860 1.00 97.88 170 GLN A C 1
ATOM 1371 O O . GLN A 1 170 ? 11.900 24.305 -11.420 1.00 97.88 170 GLN A O 1
ATOM 1376 N N . LEU A 1 171 ? 12.657 23.090 -13.148 1.00 97.81 171 LEU A N 1
ATOM 1377 C CA . LEU A 1 171 ? 12.482 24.160 -14.130 1.00 97.81 171 LEU A CA 1
ATOM 1378 C C . LEU A 1 171 ? 11.008 24.553 -14.278 1.00 97.81 171 LEU A C 1
ATOM 1380 O O . LEU A 1 171 ? 10.692 25.739 -14.335 1.00 97.81 171 LEU A O 1
ATOM 1384 N N . TYR A 1 172 ? 10.108 23.569 -14.330 1.00 97.62 172 TYR A N 1
ATOM 1385 C CA . TYR A 1 172 ? 8.673 23.825 -14.368 1.00 97.62 172 TYR A CA 1
ATOM 1386 C C . TYR A 1 172 ? 8.219 24.639 -13.149 1.00 97.62 172 TYR A C 1
ATOM 1388 O O . TYR A 1 172 ? 7.552 25.654 -13.339 1.00 97.62 172 TYR A O 1
ATOM 1396 N N . SER A 1 173 ? 8.626 24.259 -11.934 1.00 97.06 173 SER A N 1
ATOM 1397 C CA . SER A 1 173 ? 8.308 25.004 -10.714 1.00 97.06 173 SER A CA 1
ATOM 1398 C C . SER A 1 173 ? 8.828 26.442 -10.784 1.00 97.06 173 SER A C 1
ATOM 1400 O O . SER A 1 173 ? 8.051 27.365 -10.583 1.00 97.06 173 SER A O 1
ATOM 1402 N N . LEU A 1 174 ? 10.090 26.660 -11.176 1.00 96.75 174 LEU A N 1
ATOM 1403 C CA . LEU A 1 174 ? 10.667 28.010 -11.295 1.00 96.75 174 LEU A CA 1
ATOM 1404 C C . LEU A 1 174 ? 9.914 28.911 -12.286 1.00 96.75 174 LEU A C 1
ATOM 1406 O O . LEU A 1 174 ? 9.817 30.117 -12.073 1.00 96.75 174 LEU A O 1
ATOM 1410 N N . LEU A 1 175 ? 9.404 28.340 -13.380 1.00 97.62 175 LEU A N 1
ATOM 1411 C CA . LEU A 1 175 ? 8.694 29.096 -14.413 1.00 97.62 175 LEU A CA 1
ATOM 1412 C C . LEU A 1 175 ? 7.214 29.331 -14.080 1.00 97.62 175 LEU A C 1
ATOM 1414 O O . LEU A 1 175 ? 6.654 30.328 -14.530 1.00 97.62 175 LEU A O 1
ATOM 1418 N N . ASN A 1 176 ? 6.577 28.425 -13.330 1.00 97.50 176 ASN A N 1
ATOM 1419 C CA . ASN A 1 176 ? 5.119 28.403 -13.172 1.00 97.50 176 ASN A CA 1
ATOM 1420 C C . ASN A 1 176 ? 4.631 28.624 -11.735 1.00 97.50 176 ASN A C 1
ATOM 1422 O O . ASN A 1 176 ? 3.430 28.793 -11.552 1.00 97.50 176 ASN A O 1
ATOM 1426 N N . GLU A 1 177 ? 5.509 28.697 -10.730 1.00 97.00 177 GLU A N 1
ATOM 1427 C CA . GLU A 1 177 ? 5.122 28.842 -9.316 1.00 97.00 177 GLU A CA 1
ATOM 1428 C C . GLU A 1 177 ? 4.138 30.001 -9.088 1.00 97.00 177 GLU A C 1
ATOM 1430 O O . GLU A 1 177 ? 3.084 29.821 -8.477 1.00 97.00 177 GLU A O 1
ATOM 1435 N N . TYR A 1 178 ? 4.422 31.188 -9.632 1.00 95.75 178 TYR A N 1
ATOM 1436 C CA . TYR A 1 178 ? 3.530 32.343 -9.482 1.00 95.75 178 TYR A CA 1
ATOM 1437 C C . TYR A 1 178 ? 2.151 32.115 -10.108 1.00 95.75 178 TYR A C 1
ATOM 1439 O O . TYR A 1 178 ? 1.142 32.549 -9.544 1.00 95.75 178 TYR A O 1
ATOM 1447 N N . GLN A 1 179 ? 2.104 31.432 -11.254 1.00 96.50 179 GLN A N 1
ATOM 1448 C CA . GLN A 1 179 ? 0.861 31.112 -11.945 1.00 96.50 179 GLN A CA 1
ATOM 1449 C C . GLN A 1 179 ? 0.060 30.060 -11.164 1.00 96.50 179 GLN A C 1
ATOM 1451 O O . GLN A 1 179 ? -1.126 30.270 -10.924 1.00 96.50 179 GLN A O 1
ATOM 1456 N N . GLU A 1 180 ? 0.702 28.995 -10.672 1.00 95.56 180 GLU A N 1
ATOM 1457 C CA . GLU A 1 180 ? 0.056 27.962 -9.848 1.00 95.56 180 GLU A CA 1
ATOM 1458 C C . GLU A 1 180 ? -0.497 28.528 -8.531 1.00 95.56 180 GLU A C 1
ATOM 1460 O O . GLU A 1 180 ? -1.612 28.188 -8.121 1.00 95.56 180 GLU A O 1
ATOM 1465 N N . ILE A 1 181 ? 0.235 29.444 -7.883 1.00 92.69 181 ILE A N 1
ATOM 1466 C CA . ILE A 1 181 ? -0.236 30.152 -6.683 1.00 92.69 181 ILE A CA 1
ATOM 1467 C C . ILE A 1 181 ? -1.439 31.038 -7.018 1.00 92.69 181 ILE A C 1
ATOM 1469 O O . ILE A 1 181 ? -2.405 31.085 -6.250 1.00 92.69 181 ILE A O 1
ATOM 1473 N N . ALA A 1 182 ? -1.398 31.762 -8.140 1.00 94.44 182 ALA A N 1
ATOM 1474 C CA . ALA A 1 182 ? -2.509 32.602 -8.570 1.00 94.44 182 ALA A CA 1
ATOM 1475 C C . ALA A 1 182 ? -3.758 31.766 -8.881 1.00 94.44 182 ALA A C 1
ATOM 1477 O O . ALA A 1 182 ? -4.851 32.131 -8.451 1.00 94.44 182 ALA A O 1
ATOM 1478 N N . ASP A 1 183 ? -3.605 30.633 -9.563 1.00 94.12 183 ASP A N 1
ATOM 1479 C CA . ASP A 1 183 ? -4.712 29.737 -9.897 1.00 94.12 183 ASP A CA 1
ATOM 1480 C C . ASP A 1 183 ? -5.283 29.041 -8.658 1.00 94.12 183 ASP A C 1
ATOM 1482 O O . ASP A 1 183 ? -6.501 28.980 -8.503 1.00 94.12 183 ASP A O 1
ATOM 1486 N N . SER A 1 184 ? -4.436 28.649 -7.703 1.00 90.44 184 SER A N 1
ATOM 1487 C CA . SER A 1 184 ? -4.888 28.124 -6.407 1.00 90.44 184 SER A CA 1
ATOM 1488 C C . SER A 1 184 ? -5.717 29.153 -5.627 1.00 90.44 184 SER A C 1
ATOM 1490 O O . SER A 1 184 ? -6.730 28.807 -5.027 1.00 90.44 184 SER A O 1
ATOM 1492 N N . LYS A 1 185 ? -5.341 30.442 -5.674 1.00 90.44 185 LYS A N 1
ATOM 1493 C CA . LYS A 1 185 ? -6.098 31.534 -5.030 1.00 90.44 185 LYS A CA 1
ATOM 1494 C C . LYS A 1 185 ? -7.444 31.825 -5.698 1.00 90.44 185 LYS A C 1
ATOM 1496 O O . LYS A 1 185 ? -8.333 32.350 -5.033 1.00 90.44 185 LYS A O 1
ATOM 1501 N N . LYS A 1 186 ? -7.603 31.515 -6.991 1.00 92.75 186 LYS A N 1
ATOM 1502 C CA . LYS A 1 186 ? -8.876 31.697 -7.715 1.00 92.75 186 LYS A CA 1
ATOM 1503 C C . LYS A 1 186 ? -9.940 30.684 -7.303 1.00 92.75 186 LYS A C 1
ATOM 1505 O O . LYS A 1 186 ? -11.112 30.936 -7.562 1.00 92.75 186 LYS A O 1
ATOM 1510 N N . VAL A 1 187 ? -9.553 29.564 -6.690 1.00 88.56 187 VAL A N 1
ATOM 1511 C CA . VAL A 1 187 ? -10.485 28.537 -6.214 1.00 88.56 187 VAL A CA 1
ATOM 1512 C C . VAL A 1 187 ? -10.715 28.734 -4.709 1.00 88.56 187 VAL A C 1
ATOM 1514 O O . VAL A 1 187 ? -9.953 28.205 -3.894 1.00 88.56 187 VAL A O 1
ATOM 1517 N N . PRO A 1 188 ? -11.739 29.509 -4.299 1.00 85.69 188 PRO A N 1
ATOM 1518 C CA . PRO A 1 188 ? -12.023 29.709 -2.884 1.00 85.69 188 PRO A CA 1
ATOM 1519 C C . PRO A 1 188 ? -12.382 28.375 -2.215 1.00 85.69 188 PRO A C 1
ATOM 1521 O O . PRO A 1 188 ? -12.885 27.453 -2.855 1.00 85.69 188 PRO A O 1
ATOM 1524 N N . HIS A 1 189 ? -12.117 28.270 -0.911 1.00 83.75 189 HIS A N 1
ATOM 1525 C CA . HIS A 1 189 ? -12.437 27.089 -0.092 1.00 83.75 189 HIS A CA 1
ATOM 1526 C C . HIS A 1 189 ? -11.768 25.765 -0.523 1.00 83.75 189 HIS A C 1
ATOM 1528 O O . HIS A 1 189 ? -12.164 24.696 -0.062 1.00 83.75 189 HIS A O 1
ATOM 1534 N N . ARG A 1 190 ? -10.721 25.801 -1.359 1.00 84.50 190 ARG A N 1
ATOM 1535 C CA . ARG A 1 190 ? -9.899 24.632 -1.732 1.00 84.50 190 ARG A CA 1
ATOM 1536 C C . ARG A 1 190 ? -8.446 24.806 -1.293 1.00 84.50 190 ARG A C 1
ATOM 1538 O O . ARG A 1 190 ? -7.528 24.853 -2.101 1.00 84.50 190 ARG A O 1
ATOM 1545 N N . ASP A 1 191 ? -8.248 24.888 0.017 1.00 85.69 191 ASP A N 1
ATOM 1546 C CA . ASP A 1 191 ? -6.931 25.019 0.645 1.00 85.69 191 ASP A CA 1
ATOM 1547 C C . ASP A 1 191 ? -6.430 23.701 1.272 1.00 85.69 191 ASP A C 1
ATOM 1549 O O . ASP A 1 191 ? -7.068 22.640 1.218 1.00 85.69 191 ASP A O 1
ATOM 1553 N N . PHE A 1 192 ? -5.263 23.771 1.917 1.00 87.25 192 PHE A N 1
ATOM 1554 C CA . PHE A 1 192 ? -4.666 22.642 2.625 1.00 87.25 192 PHE A CA 1
ATOM 1555 C C . PHE A 1 192 ? -5.530 22.093 3.774 1.00 87.25 192 PHE A C 1
ATOM 1557 O O . PHE A 1 192 ? -5.264 20.990 4.233 1.00 87.25 192 PHE A O 1
ATOM 1564 N N . TYR A 1 193 ? -6.584 22.756 4.235 1.00 84.44 193 TYR A N 1
ATOM 1565 C CA . TYR A 1 193 ? -7.492 22.180 5.233 1.00 84.44 193 TYR A CA 1
ATOM 1566 C C . TYR A 1 193 ? -8.688 21.496 4.574 1.00 84.44 193 TYR A C 1
ATOM 1568 O O . TYR A 1 193 ? -9.107 20.430 5.017 1.00 84.44 193 TYR A O 1
ATOM 1576 N N . ASN A 1 194 ? -9.160 22.047 3.458 1.00 84.25 194 ASN A N 1
ATOM 1577 C CA . ASN A 1 194 ? -10.381 21.604 2.788 1.00 84.25 194 ASN A CA 1
ATOM 1578 C C . ASN A 1 194 ? -10.169 20.477 1.765 1.00 84.25 194 ASN A C 1
ATOM 1580 O O . ASN A 1 194 ? -11.095 19.725 1.464 1.00 84.25 194 ASN A O 1
ATOM 1584 N N . VAL A 1 195 ? -8.954 20.309 1.229 1.00 86.62 195 VAL A N 1
ATOM 1585 C CA . VAL A 1 195 ? -8.656 19.159 0.354 1.00 86.62 195 VAL A CA 1
ATOM 1586 C C . VAL A 1 195 ? -8.794 17.846 1.143 1.00 86.62 195 VAL A C 1
ATOM 1588 O O . VAL A 1 195 ? -8.406 17.762 2.306 1.00 86.62 195 VAL A O 1
ATOM 1591 N N . ARG A 1 196 ? -9.323 16.786 0.530 1.00 83.00 196 ARG A N 1
ATOM 1592 C CA . ARG A 1 196 ? -9.379 15.465 1.172 1.00 83.00 196 ARG A CA 1
ATOM 1593 C C . ARG A 1 196 ? -8.020 14.790 1.057 1.00 83.00 196 ARG A C 1
ATOM 1595 O O . ARG A 1 196 ? -7.476 14.688 -0.037 1.00 83.00 196 ARG A O 1
ATOM 1602 N N . LYS A 1 197 ? -7.486 14.336 2.186 1.00 87.62 197 LYS A N 1
ATOM 1603 C CA . LYS A 1 197 ? -6.275 13.517 2.237 1.00 87.62 197 LYS A CA 1
ATOM 1604 C C . LYS A 1 197 ? -6.627 12.210 2.910 1.00 87.62 197 LYS A C 1
ATOM 1606 O O . LYS A 1 197 ? -7.398 12.198 3.867 1.00 87.62 197 LYS A O 1
ATOM 1611 N N . VAL A 1 198 ? -6.066 11.136 2.383 1.00 88.06 198 VAL A N 1
ATOM 1612 C CA . VAL A 1 198 ? -6.209 9.795 2.933 1.00 88.06 198 VAL A CA 1
ATOM 1613 C C . VAL A 1 198 ? -4.821 9.347 3.344 1.00 88.06 198 VAL A C 1
ATOM 1615 O O . VAL A 1 198 ? -3.877 9.458 2.561 1.00 88.06 198 VAL A O 1
ATOM 1618 N N . ASP A 1 199 ? -4.701 8.879 4.579 1.00 86.75 199 ASP A N 1
ATOM 1619 C CA . ASP A 1 199 ? -3.502 8.179 5.005 1.00 86.75 199 ASP A CA 1
ATOM 1620 C C . ASP A 1 199 ? -3.537 6.770 4.402 1.00 86.75 199 ASP A C 1
ATOM 1622 O O . ASP A 1 199 ? -4.468 6.001 4.640 1.00 86.75 199 ASP A O 1
ATOM 1626 N N . THR A 1 200 ? -2.561 6.470 3.548 1.00 87.69 200 THR A N 1
ATOM 1627 C CA . THR A 1 200 ? -2.514 5.222 2.772 1.00 87.69 200 THR A CA 1
ATOM 1628 C C . THR A 1 200 ? -1.835 4.082 3.526 1.00 87.69 200 THR A C 1
ATOM 1630 O O . THR A 1 200 ? -1.850 2.950 3.048 1.00 87.69 200 THR A O 1
ATOM 1633 N N . HIS A 1 201 ? -1.262 4.347 4.706 1.00 81.81 201 HIS A N 1
ATOM 1634 C CA . HIS A 1 201 ? -0.562 3.341 5.494 1.00 81.81 201 HIS A CA 1
ATOM 1635 C C . HIS A 1 201 ? -0.796 3.543 6.998 1.00 81.81 201 HIS A C 1
ATOM 1637 O O . HIS A 1 201 ? 0.051 4.058 7.729 1.00 81.81 201 HIS A O 1
ATOM 1643 N N . VAL A 1 202 ? -1.955 3.074 7.468 1.00 79.25 202 VAL A N 1
ATOM 1644 C CA . VAL A 1 202 ? -2.346 3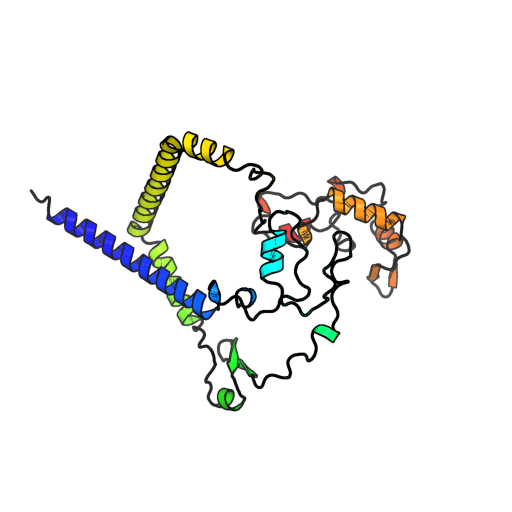.085 8.884 1.00 79.25 202 VAL A CA 1
ATOM 1645 C C . VAL A 1 202 ? -2.608 1.666 9.358 1.00 79.25 202 VAL A C 1
ATOM 1647 O O . VAL A 1 202 ? -3.300 0.890 8.702 1.00 79.25 202 VAL A O 1
ATOM 1650 N N . HIS A 1 203 ? -2.124 1.337 10.550 1.00 77.62 203 HIS A N 1
ATOM 1651 C CA . HIS A 1 203 ? -2.514 0.110 11.233 1.00 77.62 203 HIS A CA 1
ATOM 1652 C C . HIS A 1 203 ? -3.706 0.393 12.150 1.00 77.62 203 HIS A C 1
ATOM 1654 O O . HIS A 1 203 ? -3.661 1.321 12.957 1.00 77.62 203 HIS A O 1
ATOM 1660 N N . HIS A 1 204 ? -4.759 -0.424 12.071 1.00 77.81 204 HIS A N 1
ATOM 1661 C CA . HIS A 1 204 ? -5.986 -0.226 12.853 1.00 77.81 204 HIS A CA 1
ATOM 1662 C C . HIS A 1 204 ? -5.722 -0.098 14.364 1.00 77.81 204 HIS A C 1
ATOM 1664 O O . HIS A 1 204 ? -6.240 0.808 15.007 1.00 77.81 204 HIS A O 1
ATOM 1670 N N . SER A 1 205 ? -4.854 -0.943 14.929 1.00 73.50 205 SER A N 1
ATOM 1671 C CA . SER A 1 205 ? -4.477 -0.897 16.353 1.00 73.50 205 SER A CA 1
ATOM 1672 C C . SER A 1 205 ? -3.750 0.390 16.766 1.00 73.50 205 SER A C 1
ATOM 1674 O O . SER A 1 205 ? -3.658 0.694 17.950 1.00 73.50 205 SER A O 1
ATOM 1676 N N . ALA A 1 206 ? -3.240 1.144 15.794 1.00 72.50 206 ALA A N 1
ATOM 1677 C CA . ALA A 1 206 ? -2.435 2.343 15.973 1.00 72.50 206 ALA A CA 1
ATOM 1678 C C . ALA A 1 206 ? -3.142 3.638 15.573 1.00 72.50 206 ALA A C 1
ATOM 1680 O O . ALA A 1 206 ? -2.536 4.707 15.623 1.00 72.50 206 ALA A O 1
ATOM 1681 N N . CYS A 1 207 ? -4.410 3.564 15.169 1.00 77.75 207 CYS A N 1
ATOM 1682 C CA . CYS A 1 207 ? -5.136 4.722 14.655 1.00 77.75 207 CYS A CA 1
ATOM 1683 C C . CYS A 1 207 ? -5.429 5.777 15.736 1.00 77.75 207 CYS A C 1
ATOM 1685 O O . CYS A 1 207 ? -5.729 6.931 15.430 1.00 77.75 207 CYS A O 1
ATOM 1687 N N . MET A 1 208 ? -5.358 5.391 17.012 1.00 80.88 208 MET A N 1
ATOM 1688 C CA . MET A 1 208 ? -5.743 6.238 18.130 1.00 80.88 208 MET A CA 1
ATOM 1689 C C . MET A 1 208 ? -4.561 7.015 18.707 1.00 80.88 208 MET A C 1
ATOM 1691 O O . MET A 1 208 ? -3.489 6.481 18.978 1.00 80.88 208 MET A O 1
ATOM 1695 N N . ASN A 1 209 ? -4.795 8.295 18.986 1.00 84.44 209 ASN A N 1
ATOM 1696 C CA . ASN A 1 209 ? -3.845 9.113 19.726 1.00 84.44 209 ASN A CA 1
ATOM 1697 C C . ASN A 1 209 ? -3.694 8.586 21.168 1.00 84.44 209 ASN A C 1
ATOM 1699 O O . ASN A 1 209 ? -4.689 8.309 21.842 1.00 84.44 209 ASN A O 1
ATOM 1703 N N . GLN A 1 210 ? -2.462 8.533 21.676 1.00 83.69 210 GLN A N 1
ATOM 1704 C CA . GLN A 1 210 ? -2.132 8.083 23.034 1.00 83.69 210 GLN A CA 1
ATOM 1705 C C . GLN A 1 210 ? -2.924 8.819 24.125 1.00 83.69 210 GLN A C 1
ATOM 1707 O O . GLN A 1 210 ? -3.429 8.203 25.061 1.00 83.69 210 GLN A O 1
ATOM 1712 N N . LYS A 1 211 ? -3.113 10.139 23.981 1.00 87.56 211 LYS A N 1
ATOM 1713 C CA . LYS A 1 211 ? -3.915 10.946 24.915 1.00 87.56 211 LYS A CA 1
ATOM 1714 C C . LYS A 1 211 ? -5.381 10.512 24.917 1.00 87.56 211 LYS A C 1
ATOM 1716 O O . LYS A 1 211 ? -6.037 10.544 25.960 1.00 87.56 211 LYS A O 1
ATOM 1721 N N . HIS A 1 212 ? -5.903 10.128 23.752 1.00 88.56 212 HIS A N 1
ATOM 1722 C CA . HIS A 1 212 ? -7.270 9.640 23.626 1.00 88.56 212 HIS A CA 1
ATOM 1723 C C . HIS A 1 212 ? -7.433 8.282 24.313 1.00 88.56 212 HIS A C 1
ATOM 1725 O O . HIS A 1 212 ? -8.337 8.131 25.135 1.00 88.56 212 HIS A O 1
ATOM 1731 N N . LEU A 1 213 ? -6.513 7.351 24.045 1.00 86.62 213 LEU A N 1
ATOM 1732 C CA . LEU A 1 213 ? -6.476 6.031 24.671 1.00 86.62 213 LEU A CA 1
ATOM 1733 C C . LEU A 1 213 ? -6.352 6.130 26.199 1.00 86.62 213 LEU A C 1
ATOM 1735 O O . LEU A 1 213 ? -7.147 5.535 26.921 1.00 86.62 213 LEU A O 1
ATOM 1739 N N . LEU A 1 214 ? -5.444 6.969 26.706 1.00 88.19 214 LEU A N 1
ATOM 1740 C CA . LEU A 1 214 ? -5.292 7.210 28.142 1.00 88.19 214 LEU A CA 1
ATOM 1741 C C . LEU A 1 214 ? -6.600 7.689 28.784 1.00 88.19 214 LEU A C 1
ATOM 1743 O O . LEU A 1 214 ? -7.021 7.191 29.829 1.00 88.19 214 LEU A O 1
ATOM 1747 N N . ARG A 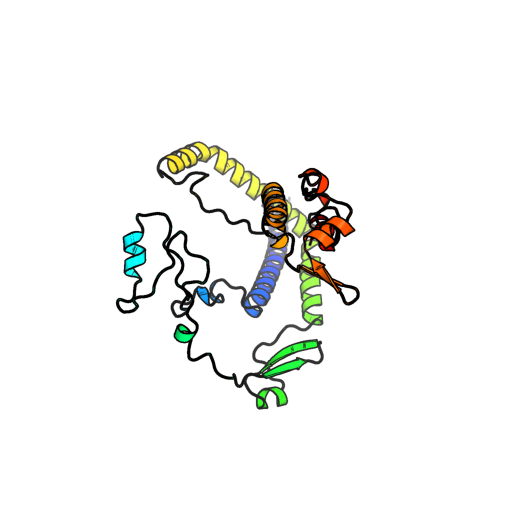1 215 ? -7.266 8.662 28.152 1.00 89.56 215 ARG A N 1
ATOM 1748 C CA . ARG A 1 215 ? -8.545 9.193 28.636 1.00 89.56 215 ARG A CA 1
ATOM 1749 C C . ARG A 1 215 ? -9.633 8.120 28.636 1.00 89.56 215 ARG A C 1
ATOM 1751 O O . ARG A 1 215 ? -10.442 8.091 29.563 1.00 89.56 215 ARG A O 1
ATOM 1758 N N . PHE A 1 216 ? -9.649 7.257 27.625 1.00 89.12 216 PHE A N 1
ATOM 1759 C CA . PHE A 1 216 ? -10.577 6.135 27.542 1.00 89.12 216 PHE A CA 1
ATOM 1760 C C . PHE A 1 216 ? -10.363 5.147 28.694 1.00 89.12 216 PHE A C 1
ATOM 1762 O O . PHE A 1 216 ? -11.310 4.888 29.436 1.00 89.12 216 PHE A O 1
ATOM 1769 N N . ILE A 1 217 ? -9.124 4.698 28.917 1.00 88.38 217 ILE A N 1
ATOM 1770 C CA . ILE A 1 217 ? -8.769 3.771 30.003 1.00 88.38 217 ILE A CA 1
ATOM 1771 C C . ILE A 1 217 ? -9.176 4.354 31.364 1.00 88.38 217 ILE A C 1
ATOM 1773 O O . ILE A 1 217 ? -9.904 3.714 32.126 1.00 88.38 217 ILE A O 1
ATOM 1777 N N . LYS A 1 218 ? -8.805 5.612 31.648 1.00 88.75 218 LYS A N 1
ATOM 1778 C CA . LYS A 1 218 ? -9.193 6.285 32.901 1.00 88.75 218 LYS A CA 1
ATOM 1779 C C . LYS A 1 218 ? -10.712 6.418 33.048 1.00 88.75 218 LYS A C 1
ATOM 1781 O O . LYS A 1 218 ? -11.247 6.234 34.140 1.00 88.75 218 LYS A O 1
ATOM 1786 N N . SER A 1 219 ? -11.426 6.730 31.964 1.00 91.50 219 SER A N 1
ATOM 1787 C CA . SER A 1 219 ? -12.890 6.826 31.987 1.00 91.50 219 SER A CA 1
ATOM 1788 C C . SER A 1 219 ? -13.548 5.472 32.252 1.00 91.50 219 SER A C 1
ATOM 1790 O O . SER A 1 219 ? -14.533 5.429 32.989 1.00 91.50 219 SER A O 1
ATOM 1792 N N . LYS A 1 220 ? -13.039 4.386 31.661 1.00 89.94 220 LYS A N 1
ATOM 1793 C CA . LYS A 1 220 ? -13.561 3.029 31.861 1.00 89.94 220 LYS A CA 1
ATOM 1794 C C . LYS A 1 220 ? -13.334 2.543 33.289 1.00 89.94 220 LYS A C 1
ATOM 1796 O O . LYS A 1 220 ? -14.299 2.141 33.928 1.00 89.94 220 LYS A O 1
ATOM 1801 N N . MET A 1 221 ? -12.137 2.750 33.839 1.00 88.31 221 MET A N 1
ATOM 1802 C CA . MET A 1 221 ? -11.844 2.478 35.254 1.00 88.31 221 MET A CA 1
ATOM 1803 C C . MET A 1 221 ? -12.772 3.229 36.217 1.00 88.31 221 MET A C 1
ATOM 1805 O O . MET A 1 221 ? -13.166 2.692 37.247 1.00 88.31 221 MET A O 1
ATOM 1809 N N . LYS A 1 222 ? -13.146 4.473 35.895 1.00 89.25 222 LYS A N 1
ATOM 1810 C CA . LYS A 1 222 ? -14.031 5.275 36.753 1.00 89.25 222 LYS A CA 1
ATOM 1811 C C . LYS A 1 222 ? -15.505 4.865 36.660 1.00 89.25 222 LYS A C 1
ATOM 1813 O O . LYS A 1 222 ? -16.211 4.949 37.659 1.00 89.25 222 LYS A O 1
ATOM 1818 N N . LYS A 1 223 ? -15.991 4.518 35.465 1.00 91.44 223 LYS A N 1
ATOM 1819 C CA . LYS A 1 223 ? -17.426 4.289 35.207 1.00 91.44 223 LYS A CA 1
ATOM 1820 C C . LYS A 1 223 ? -17.845 2.825 35.323 1.00 91.44 223 LYS A C 1
ATOM 1822 O O . LYS A 1 223 ? -18.984 2.567 35.689 1.00 91.44 223 LYS A O 1
ATOM 1827 N N . SER A 1 224 ? -16.946 1.900 35.001 1.00 92.38 224 SER A N 1
ATOM 1828 C CA . SER A 1 224 ? -17.240 0.467 34.887 1.00 92.38 224 SER A CA 1
ATOM 1829 C C . SER A 1 224 ? -16.111 -0.388 35.492 1.00 92.38 224 SER A C 1
ATOM 1831 O O . SER A 1 224 ? -15.543 -1.225 34.797 1.00 92.38 224 SER A O 1
ATOM 1833 N N . PRO A 1 225 ? -15.730 -0.178 36.768 1.00 91.00 225 PRO A N 1
ATOM 1834 C CA . PRO A 1 225 ? -14.619 -0.912 37.381 1.00 91.00 225 PRO A CA 1
ATOM 1835 C C . PRO A 1 225 ? -14.913 -2.402 37.612 1.00 91.00 225 PRO A C 1
ATOM 1837 O O . PRO A 1 225 ? -13.996 -3.215 37.571 1.00 91.00 225 PRO A O 1
ATOM 1840 N N . ASP A 1 226 ? -16.175 -2.757 37.850 1.00 91.88 226 ASP A N 1
ATOM 1841 C CA . ASP A 1 226 ? -16.595 -4.125 38.183 1.00 91.88 226 ASP A CA 1
ATOM 1842 C C . ASP A 1 226 ? -17.000 -4.936 36.927 1.00 91.88 226 ASP A C 1
ATOM 1844 O O . ASP A 1 226 ? -17.555 -6.026 37.026 1.00 91.88 226 ASP A O 1
ATOM 1848 N N . GLU A 1 227 ? -16.736 -4.403 35.727 1.00 91.19 227 GLU A N 1
ATOM 1849 C CA . GLU A 1 227 ? -16.968 -5.090 34.452 1.00 91.19 227 GLU A CA 1
ATOM 1850 C C . GLU A 1 227 ? -15.957 -6.237 34.300 1.00 91.19 227 GLU A C 1
ATOM 1852 O O . GLU A 1 227 ? -14.756 -6.040 34.484 1.00 91.19 227 GLU A O 1
ATOM 1857 N N . VAL A 1 228 ? -16.431 -7.445 33.989 1.00 90.56 228 VAL A N 1
ATOM 1858 C CA . VAL A 1 228 ? -15.572 -8.618 33.767 1.00 90.56 228 VAL A CA 1
ATOM 1859 C C . VAL A 1 228 ? -14.893 -8.488 32.407 1.00 90.56 228 VAL A C 1
ATOM 1861 O O . VAL A 1 228 ? -15.574 -8.453 31.386 1.00 90.56 228 VAL A O 1
ATOM 1864 N N . VAL A 1 229 ? -13.558 -8.437 32.390 1.00 88.19 229 VAL A N 1
ATOM 1865 C CA . VAL A 1 229 ? -12.777 -8.158 31.166 1.00 88.19 229 VAL A CA 1
ATOM 1866 C C . VAL A 1 229 ? -11.790 -9.257 30.792 1.00 88.19 229 VAL A C 1
ATOM 1868 O O . VAL A 1 229 ? -11.373 -9.329 29.640 1.00 88.19 229 VAL A O 1
ATOM 1871 N N . LEU A 1 230 ? -11.408 -10.123 31.734 1.00 86.50 230 LEU A N 1
ATOM 1872 C CA . LEU A 1 230 ? -10.393 -11.147 31.499 1.00 86.50 230 LEU A CA 1
ATOM 1873 C C . LEU A 1 230 ? -10.811 -12.471 32.141 1.00 86.50 230 LEU A C 1
ATOM 1875 O O . LEU A 1 230 ? -11.265 -12.493 33.279 1.00 86.50 230 LEU A O 1
ATOM 1879 N N . PHE A 1 231 ? -10.632 -13.585 31.433 1.00 88.38 231 PHE A N 1
ATOM 1880 C CA . PHE A 1 231 ? -10.754 -14.924 32.008 1.00 88.38 231 PHE A CA 1
ATOM 1881 C C . PHE A 1 231 ? -9.384 -15.597 32.005 1.00 88.38 231 PHE A C 1
ATOM 1883 O O . PHE A 1 231 ? -8.808 -15.834 30.943 1.00 88.38 231 PHE A O 1
ATOM 1890 N N . ARG A 1 232 ? -8.839 -15.878 33.191 1.00 84.31 232 ARG A N 1
ATOM 1891 C CA . ARG A 1 232 ? -7.516 -16.490 33.352 1.00 84.31 232 ARG A CA 1
ATOM 1892 C C . ARG A 1 232 ? -7.488 -17.370 34.594 1.00 84.31 232 ARG A C 1
ATOM 1894 O O . ARG A 1 232 ? -8.137 -17.062 35.588 1.00 84.31 232 ARG A O 1
ATOM 1901 N N . ASP A 1 233 ? -6.761 -18.483 34.519 1.00 84.12 233 ASP A N 1
ATOM 1902 C CA . ASP A 1 233 ? -6.592 -19.434 35.628 1.00 84.12 233 ASP A CA 1
ATOM 1903 C C . ASP A 1 233 ? -7.931 -19.930 36.213 1.00 84.12 233 ASP A C 1
ATOM 1905 O O . ASP A 1 233 ? -8.086 -20.120 37.419 1.00 84.12 233 ASP A O 1
ATOM 1909 N N . GLY A 1 234 ? -8.933 -20.105 35.340 1.00 86.75 234 GLY A N 1
ATOM 1910 C CA . GLY A 1 234 ? -10.277 -20.549 35.717 1.00 86.75 234 GLY A CA 1
ATOM 1911 C C . GLY A 1 234 ? -11.129 -19.490 36.424 1.00 86.75 234 GLY A C 1
ATOM 1912 O O . GLY A 1 234 ? -12.196 -19.827 36.935 1.00 86.75 234 GLY A O 1
ATOM 1913 N N . LYS A 1 235 ? -10.686 -18.227 36.474 1.00 89.69 235 LYS A N 1
ATOM 1914 C CA . LYS A 1 235 ? -11.399 -17.122 37.123 1.00 89.69 235 LYS A CA 1
ATOM 1915 C C . LYS A 1 235 ? -11.696 -15.992 36.147 1.00 89.69 235 LYS A C 1
ATOM 1917 O O . LYS A 1 235 ? -10.876 -15.637 35.302 1.00 89.69 235 LYS A O 1
ATOM 1922 N N . HIS A 1 236 ? -12.874 -15.407 36.314 1.00 90.81 236 HIS A N 1
ATOM 1923 C CA . HIS A 1 236 ? -13.245 -14.144 35.694 1.00 90.81 236 HIS A CA 1
ATOM 1924 C C . HIS A 1 236 ? -12.701 -13.001 36.552 1.00 90.81 236 HIS A C 1
ATOM 1926 O O . HIS A 1 236 ? -13.008 -12.939 37.738 1.00 90.81 236 HIS A O 1
ATOM 1932 N N . LEU A 1 237 ? -11.887 -12.137 35.953 1.00 89.81 237 LEU A N 1
ATOM 1933 C CA . LEU A 1 237 ? -11.316 -10.952 36.576 1.00 89.81 237 LEU A CA 1
ATOM 1934 C C . LEU A 1 237 ? -12.048 -9.708 36.073 1.00 89.81 237 LEU A C 1
ATOM 1936 O O . LEU A 1 237 ? -12.252 -9.514 34.866 1.00 89.81 237 LEU A O 1
ATOM 1940 N N . THR A 1 238 ? -12.426 -8.862 37.018 1.00 91.50 238 THR A N 1
ATOM 1941 C CA . THR A 1 238 ? -12.969 -7.530 36.763 1.00 91.50 238 THR A CA 1
ATOM 1942 C C . THR A 1 238 ? -11.874 -6.561 36.330 1.00 91.50 238 THR A C 1
ATOM 1944 O O . THR A 1 238 ? -10.687 -6.773 36.587 1.00 91.50 238 THR A O 1
ATOM 1947 N N . LEU A 1 239 ? -12.260 -5.462 35.682 1.00 89.38 239 LEU A N 1
ATOM 1948 C CA . LEU A 1 239 ? -11.327 -4.423 35.255 1.00 89.38 239 LEU A CA 1
ATOM 1949 C C . LEU A 1 239 ? -10.507 -3.878 36.439 1.00 89.38 239 LEU A C 1
ATOM 1951 O O . LEU A 1 239 ? -9.303 -3.661 36.304 1.00 89.38 239 LEU A O 1
ATOM 1955 N N . ARG A 1 240 ? -11.130 -3.725 37.614 1.00 88.75 240 ARG A N 1
ATOM 1956 C CA . ARG A 1 240 ? -10.440 -3.344 38.853 1.00 88.75 240 ARG A CA 1
ATOM 1957 C C . ARG A 1 240 ? -9.382 -4.373 39.260 1.00 88.75 240 ARG A C 1
ATOM 1959 O O . ARG A 1 240 ? -8.233 -3.993 39.467 1.00 88.75 240 ARG A O 1
ATOM 1966 N N . GLU A 1 241 ? -9.742 -5.653 39.320 1.00 90.12 241 GLU A N 1
ATOM 1967 C CA . GLU A 1 241 ? -8.822 -6.730 39.718 1.00 90.12 241 GLU A CA 1
ATOM 1968 C C . GLU A 1 241 ? -7.645 -6.877 38.744 1.00 90.12 241 GLU A C 1
ATOM 1970 O O . GLU A 1 241 ? -6.522 -7.170 39.156 1.00 90.12 241 GLU A O 1
ATOM 1975 N N . VAL A 1 242 ? -7.862 -6.627 37.447 1.00 88.31 242 VAL A N 1
ATOM 1976 C CA . VAL A 1 242 ? -6.776 -6.611 36.457 1.00 88.31 242 VAL A CA 1
ATOM 1977 C C . VAL A 1 242 ? -5.772 -5.501 36.772 1.00 88.31 242 VAL A C 1
ATOM 1979 O O . VAL A 1 242 ? -4.573 -5.772 36.801 1.00 88.31 242 VAL A O 1
ATOM 1982 N N . PHE A 1 243 ? -6.233 -4.285 37.065 1.00 87.38 243 PHE A N 1
ATOM 1983 C CA . PHE A 1 243 ? -5.360 -3.163 37.430 1.00 87.38 243 PHE A CA 1
ATOM 1984 C C . PHE A 1 243 ? -4.614 -3.391 38.751 1.00 87.38 243 PHE A C 1
ATOM 1986 O O . PHE A 1 243 ? -3.412 -3.131 38.834 1.00 87.38 243 PHE A O 1
ATOM 1993 N N . GLU A 1 244 ? -5.293 -3.960 39.749 1.00 87.62 244 GLU A N 1
ATOM 1994 C CA . GLU A 1 244 ? -4.676 -4.371 41.014 1.00 87.62 244 GLU A CA 1
ATOM 1995 C C . GLU A 1 244 ? -3.588 -5.433 40.791 1.00 87.62 244 GLU A C 1
ATOM 1997 O O . GLU A 1 244 ? -2.510 -5.342 41.374 1.00 87.62 244 GLU A O 1
ATOM 2002 N N . SER A 1 245 ? -3.809 -6.391 39.880 1.00 84.69 245 SER A N 1
ATOM 2003 C CA . SER A 1 245 ? -2.828 -7.443 39.568 1.00 84.69 245 SER A CA 1
ATOM 2004 C C . SER A 1 245 ? -1.540 -6.927 38.916 1.00 84.69 245 SER A C 1
ATOM 2006 O O . SER A 1 245 ? -0.500 -7.577 39.021 1.00 84.69 245 SER A O 1
ATOM 2008 N N . ILE A 1 246 ? -1.606 -5.772 38.247 1.00 82.94 246 ILE A N 1
ATOM 2009 C CA . ILE A 1 246 ? -0.462 -5.108 37.601 1.00 82.94 246 ILE A CA 1
ATOM 2010 C C . ILE A 1 246 ? 0.147 -4.057 38.555 1.00 82.94 246 ILE A C 1
ATOM 2012 O O . ILE A 1 246 ? 1.148 -3.426 38.235 1.00 82.94 246 ILE A O 1
ATOM 2016 N N . ASN A 1 247 ? -0.416 -3.895 39.761 1.00 83.19 247 ASN A N 1
ATOM 2017 C CA . ASN A 1 247 ? -0.015 -2.894 40.749 1.00 83.19 247 ASN A CA 1
ATOM 2018 C C . ASN A 1 247 ? 0.006 -1.465 40.168 1.00 83.19 247 ASN A C 1
ATOM 2020 O O . ASN A 1 247 ? 0.913 -0.678 40.438 1.00 83.19 247 ASN A O 1
ATOM 2024 N N . LEU A 1 248 ? -0.994 -1.144 39.341 1.00 81.19 248 LEU A N 1
ATOM 2025 C CA . LEU A 1 248 ? -1.160 0.166 38.717 1.00 81.19 248 LEU A CA 1
ATOM 2026 C C . LEU A 1 248 ? -2.504 0.763 39.103 1.00 81.19 248 LEU A C 1
ATOM 2028 O O . LEU A 1 248 ? -3.536 0.095 39.043 1.00 81.19 248 LEU A O 1
ATOM 2032 N N . THR A 1 249 ? -2.519 2.056 39.417 1.00 80.62 249 THR A N 1
ATOM 2033 C CA . THR A 1 249 ? -3.773 2.795 39.572 1.00 80.62 249 THR A CA 1
ATOM 2034 C C . THR A 1 249 ? -4.062 3.662 38.348 1.00 80.62 249 THR A C 1
ATOM 2036 O O . THR A 1 249 ? -3.182 4.034 37.570 1.00 80.62 249 THR A O 1
ATOM 2039 N N . ALA A 1 250 ? -5.326 4.060 38.185 1.00 76.88 250 ALA A N 1
ATOM 2040 C CA . ALA A 1 250 ? -5.716 5.003 37.136 1.00 76.88 250 ALA A CA 1
ATOM 2041 C C . ALA A 1 250 ? -5.052 6.394 37.286 1.00 76.88 250 ALA A C 1
ATOM 2043 O O . ALA A 1 250 ? -5.015 7.171 36.323 1.00 76.88 250 ALA A O 1
ATOM 2044 N N . TYR A 1 251 ? -4.545 6.730 38.478 1.00 78.62 251 TYR A N 1
ATOM 2045 C CA . TYR A 1 251 ? -3.795 7.963 38.717 1.00 78.62 251 TYR A CA 1
ATOM 2046 C C . TYR A 1 251 ? -2.370 7.868 38.179 1.00 78.62 251 TYR A C 1
ATOM 2048 O O . TYR A 1 251 ? -1.921 8.820 37.542 1.00 78.62 251 TYR A O 1
ATOM 2056 N N . ASP A 1 252 ? -1.734 6.708 38.343 1.00 80.56 252 ASP A N 1
ATOM 2057 C CA . ASP A 1 252 ? -0.344 6.463 37.942 1.00 80.56 252 ASP A CA 1
ATOM 2058 C C . ASP A 1 252 ? -0.175 6.367 36.423 1.00 80.56 252 ASP A C 1
ATOM 2060 O O . ASP A 1 252 ? 0.903 6.629 35.898 1.00 80.56 252 ASP A O 1
ATOM 2064 N N . LEU A 1 253 ? -1.253 6.054 35.695 1.00 82.38 253 LEU A N 1
ATOM 2065 C CA . LEU A 1 253 ? -1.237 6.062 34.236 1.00 82.38 253 LEU A CA 1
ATOM 2066 C C . LEU A 1 253 ? -1.031 7.483 33.683 1.00 82.38 253 LEU A C 1
ATOM 2068 O O . LEU A 1 253 ? -1.894 8.361 33.808 1.00 82.38 253 LEU A O 1
ATOM 2072 N N . SER A 1 254 ? 0.072 7.686 32.979 1.00 82.81 254 SER A N 1
ATOM 2073 C CA . SER A 1 254 ? 0.394 8.867 32.187 1.00 82.81 254 SER A CA 1
ATOM 2074 C C . SER A 1 254 ? 0.625 8.495 30.717 1.00 82.81 254 SER A C 1
ATOM 2076 O O . SER A 1 254 ? 0.539 7.333 30.320 1.00 82.81 254 SER A O 1
ATOM 2078 N N . ILE A 1 255 ? 0.879 9.502 29.879 1.00 79.88 255 ILE A N 1
ATOM 2079 C CA . ILE A 1 255 ? 1.267 9.270 28.480 1.00 79.88 255 ILE A CA 1
ATOM 2080 C C . ILE A 1 255 ? 2.610 8.529 28.433 1.00 79.88 255 ILE A C 1
ATOM 2082 O O . ILE A 1 255 ? 2.758 7.581 27.668 1.00 79.88 255 ILE A O 1
ATOM 2086 N N . ASP A 1 256 ? 3.540 8.896 29.314 1.00 78.56 256 ASP A N 1
ATOM 2087 C CA . ASP A 1 256 ? 4.874 8.300 29.369 1.00 78.56 256 ASP A CA 1
ATOM 2088 C C . ASP A 1 256 ? 4.830 6.842 29.836 1.00 78.56 256 ASP A C 1
ATOM 2090 O O . ASP A 1 256 ? 5.519 6.002 29.270 1.00 78.56 256 ASP A O 1
ATOM 2094 N N . THR A 1 257 ? 3.964 6.500 30.799 1.00 76.94 257 THR A N 1
ATOM 2095 C CA . THR A 1 257 ? 3.820 5.103 31.252 1.00 76.94 257 THR A CA 1
ATOM 2096 C C . THR A 1 257 ? 3.182 4.195 30.204 1.00 76.94 257 THR A C 1
ATOM 2098 O O . THR A 1 257 ? 3.325 2.982 30.291 1.00 76.94 257 THR A O 1
ATOM 2101 N N . LEU A 1 258 ? 2.433 4.754 29.245 1.00 75.69 258 LEU A N 1
ATOM 2102 C CA . LEU A 1 258 ? 1.850 3.963 28.160 1.00 75.69 258 LEU A CA 1
ATOM 2103 C C . LEU A 1 258 ? 2.906 3.550 27.120 1.00 75.69 258 LEU A C 1
ATOM 2105 O O . LEU A 1 258 ? 2.702 2.536 26.467 1.00 75.69 258 LEU A O 1
ATOM 2109 N N . ASP A 1 259 ? 3.998 4.313 26.983 1.00 70.94 259 ASP A N 1
ATOM 2110 C CA . ASP A 1 259 ? 5.150 4.079 26.088 1.00 70.94 259 ASP A CA 1
ATOM 2111 C C . ASP A 1 259 ? 4.814 3.754 24.612 1.00 70.94 259 ASP A C 1
ATOM 2113 O O . ASP A 1 259 ? 5.466 2.979 23.916 1.00 70.94 259 ASP A O 1
ATOM 2117 N N . MET A 1 260 ? 3.781 4.413 24.089 1.00 69.00 260 MET A N 1
ATOM 2118 C CA . MET A 1 260 ? 3.218 4.157 22.753 1.00 69.00 260 MET A CA 1
ATOM 2119 C C . MET A 1 260 ? 3.852 5.020 21.640 1.00 69.00 260 MET A C 1
ATOM 2121 O O . MET A 1 260 ? 3.229 5.261 20.600 1.00 69.00 260 MET A O 1
ATOM 2125 N N . HIS A 1 261 ? 5.023 5.625 21.875 1.00 67.88 261 HIS A N 1
ATOM 2126 C CA . HIS A 1 261 ? 5.664 6.559 20.930 1.00 67.88 261 HIS A CA 1
ATOM 2127 C C . HIS A 1 261 ? 5.977 5.864 19.601 1.00 67.88 261 HIS A C 1
ATOM 2129 O O . HIS A 1 261 ? 6.189 4.669 19.582 1.00 67.88 261 HIS A O 1
ATOM 2135 N N . ALA A 1 262 ? 6.081 6.550 18.467 1.00 63.00 262 ALA A N 1
ATOM 2136 C CA . ALA A 1 262 ? 6.643 5.923 17.264 1.00 63.00 262 ALA A CA 1
ATOM 2137 C C . ALA A 1 262 ? 8.155 6.202 17.233 1.00 63.00 262 ALA A C 1
ATOM 2139 O O . ALA A 1 262 ? 8.566 7.333 17.481 1.00 63.00 262 ALA A O 1
ATOM 2140 N N . HIS A 1 263 ? 8.995 5.193 16.978 1.00 62.16 263 HIS A N 1
ATOM 2141 C CA . HIS A 1 263 ? 10.418 5.418 16.677 1.00 62.16 263 HIS A CA 1
ATOM 2142 C C . HIS A 1 263 ? 10.664 5.191 15.182 1.00 62.16 263 HIS A C 1
ATOM 2144 O O . HIS A 1 263 ? 9.949 4.423 14.537 1.00 62.16 263 HIS A O 1
ATOM 2150 N N . THR A 1 264 ? 11.688 5.843 14.629 1.00 61.69 264 THR A N 1
ATOM 2151 C CA . THR A 1 264 ? 12.059 5.740 13.206 1.00 61.69 264 THR A CA 1
ATOM 2152 C C . THR A 1 264 ? 12.452 4.320 12.786 1.00 61.69 264 THR A C 1
ATOM 2154 O O . THR A 1 264 ? 12.324 3.972 11.618 1.00 61.69 264 THR A O 1
ATOM 2157 N N . ASP A 1 265 ? 12.873 3.479 13.734 1.00 61.06 265 ASP A N 1
ATOM 2158 C CA . ASP A 1 265 ? 13.263 2.079 13.527 1.00 61.06 265 ASP A CA 1
ATOM 2159 C C . ASP A 1 265 ? 12.085 1.086 13.538 1.00 61.06 265 ASP A C 1
ATOM 2161 O O . ASP A 1 265 ? 12.283 -0.117 13.361 1.00 61.06 265 ASP A O 1
ATOM 2165 N N . SER A 1 266 ? 10.863 1.573 13.775 1.00 62.66 266 SER A N 1
ATOM 2166 C CA . SER A 1 266 ? 9.646 0.752 13.808 1.00 62.66 266 SER A CA 1
ATOM 2167 C C . SER A 1 266 ? 9.046 0.540 12.409 1.00 62.66 266 SER A C 1
ATOM 2169 O O . SER A 1 266 ? 8.166 -0.302 12.231 1.00 62.66 266 SER A O 1
ATOM 2171 N N . PHE A 1 267 ? 9.536 1.268 11.400 1.00 55.84 267 PHE A N 1
ATOM 2172 C CA . PHE A 1 267 ? 9.125 1.119 10.005 1.00 55.84 267 PHE A CA 1
ATOM 2173 C C . PHE A 1 267 ? 9.647 -0.224 9.453 1.00 55.84 267 PHE A C 1
ATOM 2175 O O . PHE A 1 267 ? 10.835 -0.521 9.555 1.00 55.84 267 PHE A O 1
ATOM 2182 N N . HIS A 1 268 ? 8.750 -1.067 8.930 1.00 61.06 268 HIS A N 1
ATOM 2183 C CA . HIS A 1 268 ? 8.993 -2.458 8.488 1.00 61.06 268 HIS A CA 1
ATOM 2184 C C . HIS A 1 268 ? 9.334 -3.506 9.572 1.00 61.06 268 HIS A C 1
ATOM 2186 O O . HIS A 1 268 ? 9.532 -4.676 9.241 1.00 61.06 268 HIS A O 1
ATOM 2192 N N . ARG A 1 269 ? 9.353 -3.151 10.864 1.00 65.62 269 ARG A N 1
ATOM 2193 C CA . ARG A 1 269 ? 9.597 -4.091 11.979 1.00 65.62 269 ARG A CA 1
ATOM 2194 C C . ARG A 1 269 ? 8.320 -4.372 12.765 1.00 65.62 269 ARG A C 1
ATOM 2196 O O . ARG A 1 269 ? 8.083 -3.803 13.828 1.00 65.62 269 ARG A O 1
ATOM 2203 N N . PHE A 1 270 ? 7.495 -5.272 12.231 1.00 62.19 270 PHE A N 1
ATOM 2204 C CA . PHE A 1 270 ? 6.186 -5.628 12.797 1.00 62.19 270 PHE A CA 1
ATOM 2205 C C . PHE A 1 270 ? 6.246 -6.206 14.219 1.00 62.19 270 PHE A C 1
ATOM 2207 O O . PHE A 1 270 ? 5.307 -6.043 14.996 1.00 62.19 270 PHE A O 1
ATOM 2214 N N . ASP A 1 271 ? 7.345 -6.860 14.582 1.00 67.44 271 ASP A N 1
ATOM 2215 C CA . ASP A 1 271 ? 7.616 -7.355 15.932 1.00 67.44 271 ASP A CA 1
ATOM 2216 C C . ASP A 1 271 ? 7.761 -6.202 16.939 1.00 67.44 271 ASP A C 1
ATOM 2218 O O . ASP A 1 271 ? 7.055 -6.159 17.948 1.00 67.44 271 ASP A O 1
ATOM 2222 N N . LYS A 1 272 ? 8.607 -5.215 16.618 1.00 66.81 272 LYS A N 1
ATOM 2223 C CA . LYS A 1 272 ? 8.794 -4.000 17.425 1.00 66.81 272 LYS A CA 1
ATOM 2224 C C . LYS A 1 272 ? 7.538 -3.139 17.452 1.00 66.81 272 LYS A C 1
ATOM 2226 O O . LYS A 1 272 ? 7.190 -2.597 18.495 1.00 66.81 272 LYS A O 1
ATOM 2231 N N . PHE A 1 273 ? 6.841 -3.054 16.323 1.00 63.53 273 PHE A N 1
ATOM 2232 C CA . PHE A 1 273 ? 5.568 -2.357 16.213 1.00 63.53 273 PHE A CA 1
ATOM 2233 C C . PHE A 1 273 ? 4.525 -2.945 17.173 1.00 63.53 273 PHE A C 1
ATOM 2235 O O . PHE A 1 273 ? 3.946 -2.214 17.964 1.00 63.53 273 PHE A O 1
ATOM 2242 N N . ASN A 1 274 ? 4.329 -4.268 17.185 1.00 64.69 274 ASN A N 1
ATOM 2243 C CA . ASN A 1 274 ? 3.340 -4.922 18.049 1.00 64.69 274 ASN A CA 1
ATOM 2244 C C . ASN A 1 274 ? 3.641 -4.787 19.546 1.00 64.69 274 ASN A C 1
ATOM 2246 O O . ASN A 1 274 ? 2.715 -4.605 20.335 1.00 64.69 274 ASN A O 1
ATOM 2250 N N . LEU A 1 275 ? 4.916 -4.867 19.938 1.00 66.81 275 LEU A N 1
ATOM 2251 C CA . LEU A 1 275 ? 5.338 -4.652 21.327 1.00 66.81 275 LEU A CA 1
ATOM 2252 C C . LEU A 1 275 ? 5.049 -3.222 21.801 1.00 66.81 275 LEU A C 1
ATOM 2254 O O . LEU A 1 275 ? 4.806 -3.003 22.982 1.00 66.81 275 LEU A O 1
ATOM 2258 N N . LYS A 1 276 ? 5.028 -2.266 20.870 1.00 66.94 276 LYS A N 1
ATOM 2259 C CA . LYS A 1 276 ? 4.835 -0.842 21.139 1.00 66.94 276 LYS A CA 1
ATOM 2260 C C . LYS A 1 276 ? 3.376 -0.418 21.282 1.00 66.94 276 LYS A C 1
ATOM 2262 O O . LYS A 1 276 ? 3.116 0.675 21.763 1.00 66.94 276 LYS A O 1
ATOM 2267 N N . TYR A 1 277 ? 2.435 -1.293 20.913 1.00 63.97 277 TYR A N 1
ATOM 2268 C CA . TYR A 1 277 ? 1.005 -1.127 21.204 1.00 63.97 277 TYR A CA 1
ATOM 2269 C C . TYR A 1 277 ? 0.553 -1.936 22.418 1.00 63.97 277 TYR A C 1
ATOM 2271 O O . TYR A 1 277 ? -0.610 -2.322 22.513 1.00 63.97 277 TYR A O 1
ATOM 2279 N N . ASN A 1 278 ? 1.484 -2.217 23.328 1.00 65.31 278 ASN A N 1
ATOM 2280 C CA . ASN A 1 278 ? 1.206 -2.894 24.575 1.00 65.31 278 ASN A CA 1
ATOM 2281 C C . ASN A 1 278 ? 1.214 -1.859 25.709 1.00 65.31 278 ASN A C 1
ATOM 2283 O O . ASN A 1 278 ? 2.300 -1.438 26.115 1.00 65.31 278 ASN A O 1
ATOM 2287 N N . PRO A 1 279 ? 0.048 -1.401 26.201 1.00 64.12 279 PRO A N 1
ATOM 2288 C CA . PRO A 1 279 ? 0.001 -0.373 27.232 1.00 64.12 279 PRO A CA 1
ATOM 2289 C C . PRO A 1 279 ? 0.817 -0.815 28.448 1.00 64.12 279 PRO A C 1
ATOM 2291 O O . PRO A 1 279 ? 0.560 -1.877 29.014 1.00 64.12 279 PRO A O 1
ATOM 2294 N N . VAL A 1 280 ? 1.802 -0.008 28.854 1.00 63.50 280 VAL A N 1
ATOM 2295 C CA . VAL A 1 280 ? 2.673 -0.305 30.010 1.00 63.50 280 VAL A CA 1
ATOM 2296 C C . VAL A 1 280 ? 3.525 -1.579 29.831 1.00 63.50 280 VAL A C 1
ATOM 2298 O O . VAL A 1 280 ? 4.077 -2.114 30.787 1.00 63.50 280 VAL A O 1
ATOM 2301 N N . GLY A 1 281 ? 3.645 -2.091 28.601 1.00 64.12 281 GLY A N 1
ATOM 2302 C CA . GLY A 1 281 ? 4.369 -3.328 28.305 1.00 64.12 281 GLY A CA 1
ATOM 2303 C C . GLY A 1 281 ? 3.660 -4.611 28.761 1.00 64.12 281 GLY A C 1
ATOM 2304 O O . GLY A 1 281 ? 4.244 -5.688 28.632 1.00 64.12 281 GLY A O 1
ATOM 2305 N N . GLU A 1 282 ? 2.407 -4.541 29.230 1.00 69.75 282 GLU A N 1
ATOM 2306 C CA . GLU A 1 282 ? 1.668 -5.693 29.763 1.00 69.75 282 GLU A CA 1
ATOM 2307 C C . GLU A 1 282 ? 0.520 -6.124 28.845 1.00 69.75 282 GLU A C 1
ATOM 2309 O O . GLU A 1 282 ? -0.484 -5.428 28.695 1.00 69.75 282 GLU A O 1
ATOM 2314 N N . SER A 1 283 ? 0.628 -7.347 28.309 1.00 69.06 283 SER A N 1
ATOM 2315 C CA . SER A 1 283 ? -0.316 -7.903 27.318 1.00 69.06 283 SER A CA 1
ATOM 2316 C C . SER A 1 283 ? -1.785 -7.931 27.755 1.00 69.06 283 SER A C 1
ATOM 2318 O O . SER A 1 283 ? -2.665 -8.046 26.913 1.00 69.06 283 SER A O 1
ATOM 2320 N N . ARG A 1 284 ? -2.061 -7.824 29.060 1.00 74.00 284 ARG A N 1
ATOM 2321 C CA . ARG A 1 284 ? -3.415 -7.850 29.636 1.00 74.00 284 ARG A CA 1
ATOM 2322 C C . ARG A 1 284 ? -4.233 -6.596 29.331 1.00 74.00 284 ARG A C 1
ATOM 2324 O O . ARG A 1 284 ? -5.444 -6.628 29.509 1.00 74.00 284 ARG A O 1
ATOM 2331 N N . LEU A 1 285 ? -3.576 -5.497 28.955 1.00 71.94 285 LEU A N 1
ATOM 2332 C CA . LEU A 1 285 ? -4.224 -4.225 28.621 1.00 71.94 285 LEU A CA 1
ATOM 2333 C C . LEU A 1 285 ? -4.340 -3.992 27.105 1.00 71.94 285 LEU A C 1
ATOM 2335 O O . LEU A 1 285 ? -4.856 -2.949 26.699 1.00 71.94 285 LEU A O 1
ATOM 2339 N N . ARG A 1 286 ? -3.853 -4.936 26.291 1.00 71.12 286 ARG A N 1
ATOM 2340 C CA . ARG A 1 286 ? -3.995 -4.957 24.832 1.00 71.12 286 ARG A CA 1
ATOM 2341 C C . ARG A 1 286 ? -5.289 -5.656 24.430 1.00 71.12 286 ARG A C 1
ATOM 2343 O O . ARG A 1 286 ? -5.932 -5.144 23.488 1.00 71.12 286 ARG A O 1
#

Secondary structure (DSSP, 8-state):
--SHHHHHHHHHHHHHHHHHHHHHHHHHHHHHHHTT-STTT-GGGSTT---SSPPPPPSSSSTTTHHHHT--TT----PPPTTSPTTTT--GGGGPSPP---S-EEEE-TTS-EEEESSHHHHHTT--SS-PPPHHHHHHHHHHHHHHHH-HHHHHHHHHHHHHHHHHHHHHHHHHHHHHHHHHHHSTT-STTTS----SS--GGG-S-HHHHHHHHHHHHHH-TT-EEEEETTEEEEHHHHHHHTT--TTT--HHHHT----GGGTT-HHHHHHHTSGGG-GGG-